Protein AF-A0A6A6QH15-F1 (afdb_monomer)

Radius of gyration: 24.65 Å; Cα contacts (8 Å, |Δi|>4): 196; chains: 1; bounding box: 64×52×78 Å

Organism: NCBI:txid390894

Secondary structure (DSSP, 8-state):
-PPP--------------TTGGGS---HHHHHHHHHHHHHHHHHHHHGGGT--SSHHHHHHHHHHHHHHHTT--HHHHHHHHHHS-HHHHHHHHHH--GGGGS--TT-BTTB-TTS--STT--PPPSSTT--PPEE---HHHHHHHHHTTS-EEEE--S-TT-TT--EEEEGGGS-----S-TTTTT-EETTTTEEEHHHHHHHHHHHHHHHHHHHHHHHTT--

pLDDT: mean 71.73, std 20.01, range [22.8, 96.44]

Sequence (224 aa):
MPQGVLFEFGTGSWVMSAPEERMHSKTVAAVLADIDFSCRILAAALDGRSGNGAGAYASLLLLLYRRMLEDEWCPFYVERMRFTLSIENQVRAFALGSVRCALDHSECNQSRCVQDRANGGYNPVHCVAGCECGLIRPPMENMIQVLKNGDIPVLALSDEEDDASKMRVYAAKDCSYVAISHVWADGLGNPEENAILRCQARRLHRHRLSYMEGGEDLEHTRRI

Mean predicted aligned error: 14.93 Å

Foldseek 3Di:
DDDDDDDDDDDDDPDPDDPVPLVPDDDPVRVVLVVVLVVLVVVQVVCVVVPPNDPSCPVSLVSLLVNCVVLQHQLQVNLVCSPPDDSVVSVVCVVVDDPCSSDDRVVGHNNDGPLLDPDPPQAADAPDPPDPFDWAAAPVVVQVVLVVVVFHWAWDADPDPVVSNYIDTDTCVVDDHDDDPSCRSNRAARNVRRTGGSRSSVVVVVVVVVVVVVVVVVVVVVPD

Structure (mmCIF, N/CA/C/O backbone):
data_AF-A0A6A6QH15-F1
#
_entry.id   AF-A0A6A6QH15-F1
#
loop_
_atom_site.group_PDB
_atom_site.id
_atom_site.type_symbol
_atom_site.label_atom_id
_atom_site.label_alt_id
_atom_site.label_comp_id
_atom_site.label_asym_id
_atom_site.label_entity_id
_atom_site.label_seq_id
_atom_site.pdbx_PDB_ins_code
_atom_site.Cartn_x
_atom_site.Cartn_y
_atom_site.Cartn_z
_atom_site.occupancy
_atom_site.B_iso_or_equiv
_atom_site.auth_seq_id
_atom_site.auth_comp_id
_atom_site.auth_asym_id
_atom_site.auth_atom_id
_atom_site.pdbx_PDB_model_num
ATOM 1 N N . MET A 1 1 ? 24.316 -8.451 -52.508 1.00 38.25 1 MET A N 1
ATOM 2 C CA . MET A 1 1 ? 23.269 -7.473 -52.156 1.00 38.25 1 MET A CA 1
ATOM 3 C C . MET A 1 1 ? 21.921 -8.046 -52.559 1.00 38.25 1 MET A C 1
ATOM 5 O O . MET A 1 1 ? 21.701 -8.177 -53.756 1.00 38.25 1 MET A O 1
ATOM 9 N N . PRO A 1 2 ? 21.053 -8.441 -51.617 1.00 28.06 2 PRO A N 1
ATOM 10 C CA . PRO A 1 2 ? 19.642 -8.642 -51.894 1.00 28.06 2 PRO A CA 1
ATOM 11 C C . PRO A 1 2 ? 18.837 -7.406 -51.478 1.00 28.06 2 PRO A C 1
ATOM 13 O O . PRO A 1 2 ? 19.205 -6.667 -50.567 1.00 28.06 2 PRO A O 1
ATOM 16 N N . GLN A 1 3 ? 17.776 -7.176 -52.236 1.00 30.86 3 GLN A N 1
ATOM 17 C CA . GLN A 1 3 ? 16.941 -5.985 -52.269 1.00 30.86 3 GLN A CA 1
ATOM 18 C C . GLN A 1 3 ? 16.189 -5.775 -50.949 1.00 30.86 3 GLN A C 1
ATOM 20 O O . GLN A 1 3 ? 15.595 -6.704 -50.407 1.00 30.86 3 GLN A O 1
ATOM 25 N N . GLY A 1 4 ? 16.220 -4.539 -50.446 1.00 25.42 4 GLY A N 1
ATOM 26 C CA . GLY A 1 4 ? 15.410 -4.118 -49.309 1.00 25.42 4 GLY A CA 1
ATOM 27 C C . GLY A 1 4 ? 13.934 -4.125 -49.685 1.00 25.42 4 GLY A C 1
ATOM 28 O O . GLY A 1 4 ? 13.541 -3.533 -50.689 1.00 25.42 4 GLY A O 1
ATOM 29 N N . VAL A 1 5 ? 13.127 -4.807 -48.879 1.00 26.75 5 VAL A N 1
ATOM 30 C CA . VAL A 1 5 ? 11.671 -4.765 -48.986 1.00 26.75 5 VAL A CA 1
ATOM 31 C C . VAL A 1 5 ? 11.186 -3.604 -48.122 1.00 26.75 5 VAL A C 1
ATOM 33 O O . VAL A 1 5 ? 11.293 -3.650 -46.898 1.00 26.75 5 VAL A O 1
ATOM 36 N N . LEU A 1 6 ? 10.700 -2.542 -48.768 1.00 24.64 6 LEU A N 1
ATOM 37 C CA . LEU A 1 6 ? 9.902 -1.503 -48.121 1.00 24.64 6 LEU A CA 1
ATOM 38 C C . LEU A 1 6 ? 8.502 -2.074 -47.868 1.00 24.64 6 LEU A C 1
ATOM 40 O O . LEU A 1 6 ? 7.833 -2.480 -48.816 1.00 24.64 6 LEU A O 1
ATOM 44 N N . PHE A 1 7 ? 8.047 -2.054 -46.617 1.00 24.06 7 PHE A N 1
ATOM 45 C CA . PHE A 1 7 ? 6.626 -2.164 -46.298 1.00 24.06 7 PHE A CA 1
ATOM 46 C C . PHE A 1 7 ? 6.157 -0.840 -45.699 1.00 24.06 7 PHE A C 1
ATOM 48 O O . PHE A 1 7 ? 6.511 -0.486 -44.577 1.00 24.06 7 PHE A O 1
ATOM 55 N N . GLU A 1 8 ? 5.374 -0.107 -46.485 1.00 27.75 8 GLU A N 1
ATOM 56 C CA . GLU A 1 8 ? 4.504 0.966 -46.016 1.00 27.75 8 GLU A CA 1
ATOM 57 C C . GLU A 1 8 ? 3.232 0.330 -45.447 1.00 27.75 8 GLU A C 1
ATOM 59 O O . GLU A 1 8 ? 2.567 -0.443 -46.137 1.00 27.75 8 GLU A O 1
ATOM 64 N N . PHE A 1 9 ? 2.863 0.681 -44.216 1.00 28.36 9 PHE A N 1
ATOM 65 C CA . PHE A 1 9 ? 1.496 0.498 -43.736 1.00 28.36 9 PHE A CA 1
ATOM 66 C C . PHE A 1 9 ? 0.956 1.836 -43.250 1.00 28.36 9 PHE A C 1
ATOM 68 O O . PHE A 1 9 ? 1.468 2.445 -42.311 1.00 28.36 9 PHE A O 1
ATOM 75 N N . GLY A 1 10 ? -0.054 2.301 -43.979 1.00 26.52 10 GLY A N 1
ATOM 76 C CA . GLY A 1 10 ? -0.743 3.553 -43.753 1.00 26.52 10 GLY A CA 1
ATOM 77 C C . GLY A 1 10 ? -1.716 3.520 -42.577 1.00 26.52 10 GLY A C 1
ATOM 78 O O . GLY A 1 10 ? -2.238 2.484 -42.180 1.00 26.52 10 GLY A O 1
ATOM 79 N N . THR A 1 11 ? -1.956 4.737 -42.093 1.00 31.34 11 THR A N 1
ATOM 80 C CA . THR A 1 11 ? -3.205 5.268 -41.529 1.00 31.34 11 THR A CA 1
ATOM 81 C C . THR A 1 11 ? -3.909 4.473 -40.425 1.00 31.34 11 THR A C 1
ATOM 83 O O . THR A 1 11 ? -4.675 3.554 -40.681 1.00 31.34 11 THR A O 1
ATOM 86 N N . GLY A 1 12 ? -3.789 5.006 -39.206 1.00 37.12 12 GLY A N 1
ATOM 87 C CA . GLY A 1 12 ? -4.951 5.412 -38.413 1.00 37.12 12 GLY A CA 1
ATOM 88 C C . GLY A 1 12 ? -5.918 4.317 -37.969 1.00 37.12 12 GLY A C 1
ATOM 89 O O . GLY A 1 12 ? -6.998 4.178 -38.528 1.00 37.12 12 GLY A O 1
ATOM 90 N N . SER A 1 13 ? -5.589 3.662 -36.859 1.00 22.80 13 SER A N 1
ATOM 91 C CA . SER A 1 13 ? -6.575 3.161 -35.899 1.00 22.80 13 SER A CA 1
ATOM 92 C C . SER A 1 13 ? -5.889 3.028 -34.541 1.00 22.80 13 SER A C 1
ATOM 94 O O . SER A 1 13 ? -4.917 2.287 -34.408 1.00 22.80 13 SER A O 1
ATOM 96 N N . TRP A 1 14 ? -6.355 3.772 -33.538 1.00 23.97 14 TRP A N 1
ATOM 97 C CA . TRP A 1 14 ? -5.912 3.589 -32.157 1.00 23.97 14 TRP A CA 1
ATOM 98 C C . TRP A 1 14 ? -6.540 2.303 -31.624 1.00 23.97 14 TRP A C 1
ATOM 100 O O . TRP A 1 14 ? -7.693 2.295 -31.199 1.00 23.97 14 TRP A O 1
ATOM 110 N N . VAL A 1 15 ? -5.789 1.204 -31.671 1.00 26.14 15 VAL A N 1
ATOM 111 C CA . VAL A 1 15 ? -6.152 -0.026 -30.966 1.00 26.14 15 VAL A CA 1
ATOM 112 C C . VAL A 1 15 ? -5.680 0.132 -29.524 1.00 26.14 15 VAL A C 1
ATOM 114 O O . VAL A 1 15 ? -4.484 0.193 -29.250 1.00 26.14 15 VAL A O 1
ATOM 117 N N . MET A 1 16 ? -6.631 0.254 -28.600 1.00 25.97 16 MET A N 1
ATOM 118 C CA . MET A 1 16 ? -6.375 0.135 -27.166 1.00 25.97 16 MET A CA 1
ATOM 119 C C . MET A 1 16 ? -6.070 -1.340 -26.876 1.00 25.97 16 MET A C 1
ATOM 121 O O . MET A 1 16 ? -6.990 -2.144 -26.745 1.00 25.97 16 MET A O 1
ATOM 125 N N . SER A 1 17 ? -4.791 -1.709 -26.844 1.00 27.78 17 SER A N 1
ATOM 126 C CA . SER A 1 17 ? -4.365 -3.054 -26.443 1.00 27.78 17 SER A CA 1
ATOM 127 C C . SER A 1 17 ? -4.551 -3.248 -24.939 1.00 27.78 17 SER A C 1
ATOM 129 O O . SER A 1 17 ? -4.244 -2.355 -24.144 1.00 27.78 17 SER A O 1
ATOM 131 N N . ALA A 1 18 ? -5.047 -4.421 -24.546 1.00 26.34 18 ALA A N 1
ATOM 132 C CA . ALA A 1 18 ? -5.210 -4.788 -23.144 1.00 26.34 18 ALA A CA 1
ATOM 133 C C . ALA A 1 18 ? -3.836 -4.906 -22.440 1.00 26.34 18 ALA A C 1
ATOM 135 O O . ALA A 1 18 ? -2.850 -5.264 -23.090 1.00 26.34 18 ALA A O 1
ATOM 136 N N . PRO A 1 19 ? -3.745 -4.672 -21.114 1.00 37.16 19 PRO A N 1
ATOM 137 C CA . PRO A 1 19 ? -2.484 -4.752 -20.364 1.00 37.16 19 PRO A CA 1
ATOM 138 C C . PRO A 1 19 ? -1.749 -6.095 -20.512 1.00 37.16 19 PRO A C 1
ATOM 140 O O . PRO A 1 19 ? -0.524 -6.137 -20.449 1.00 37.16 19 PRO A O 1
ATOM 143 N N . GLU A 1 20 ? -2.484 -7.182 -20.762 1.00 34.97 20 GLU A N 1
ATOM 144 C CA . GLU A 1 20 ? -1.932 -8.527 -20.967 1.00 34.97 20 GLU A CA 1
ATOM 145 C C . GLU A 1 20 ? -1.198 -8.681 -22.316 1.00 34.97 20 GLU A C 1
ATOM 147 O O . GLU A 1 20 ? -0.212 -9.410 -22.403 1.00 34.97 20 GLU A O 1
ATOM 152 N N . GLU A 1 21 ? -1.595 -7.942 -23.359 1.00 32.75 21 GLU A N 1
ATOM 153 C CA . GLU A 1 21 ? -0.933 -7.975 -24.676 1.00 32.75 21 GLU A CA 1
ATOM 154 C C . GLU A 1 21 ? 0.347 -7.125 -24.715 1.00 32.75 21 GLU A C 1
ATOM 156 O O . GLU A 1 21 ? 1.254 -7.389 -25.512 1.00 32.75 21 GLU A O 1
ATOM 161 N N . ARG A 1 22 ? 0.476 -6.143 -23.810 1.00 42.28 22 ARG A N 1
ATOM 162 C CA . ARG A 1 22 ? 1.662 -5.271 -23.700 1.00 42.28 22 ARG A CA 1
ATOM 163 C C . ARG A 1 22 ? 2.934 -6.035 -23.314 1.00 42.28 22 ARG A C 1
ATOM 165 O O . ARG A 1 22 ? 4.036 -5.549 -23.548 1.00 42.28 22 ARG A O 1
ATOM 172 N N . MET A 1 23 ? 2.789 -7.248 -22.779 1.00 38.59 23 MET A N 1
ATOM 173 C CA . MET A 1 23 ? 3.899 -8.081 -22.319 1.00 38.59 23 MET A CA 1
ATOM 174 C C . MET A 1 23 ? 4.643 -8.825 -23.450 1.00 38.59 23 MET A C 1
ATOM 176 O O . MET A 1 23 ? 5.734 -9.345 -23.212 1.00 38.59 23 MET A O 1
ATOM 180 N N . HIS A 1 24 ? 4.117 -8.869 -24.686 1.00 44.25 24 HIS A N 1
ATOM 181 C CA . HIS A 1 24 ? 4.553 -9.880 -25.668 1.00 44.25 24 HIS A CA 1
ATOM 182 C C . HIS A 1 24 ? 5.156 -9.405 -27.001 1.00 44.25 24 HIS A C 1
ATOM 184 O O . HIS A 1 24 ? 5.566 -10.255 -27.788 1.00 44.25 24 HIS A O 1
ATOM 190 N N . SER A 1 25 ? 5.350 -8.105 -27.246 1.00 42.19 25 SER A N 1
ATOM 191 C CA . SER A 1 25 ? 6.143 -7.644 -28.406 1.00 42.19 25 SER A CA 1
ATOM 192 C C . SER A 1 25 ? 7.411 -6.907 -27.978 1.00 42.19 25 SER A C 1
ATOM 194 O O . SER A 1 25 ? 7.608 -5.727 -28.271 1.00 42.19 25 SER A O 1
ATOM 196 N N . LYS A 1 26 ? 8.307 -7.616 -27.285 1.00 55.25 26 LYS A N 1
ATOM 197 C CA . LYS A 1 26 ? 9.668 -7.128 -27.037 1.00 55.25 26 LYS A CA 1
ATOM 198 C C . LYS A 1 26 ? 10.445 -7.141 -28.357 1.00 55.25 26 LYS A C 1
ATOM 200 O O . LYS A 1 26 ? 10.477 -8.148 -29.060 1.00 55.25 26 LYS A O 1
ATOM 205 N N . THR A 1 27 ? 11.078 -6.023 -28.707 1.00 68.88 27 THR A N 1
ATOM 206 C CA . THR A 1 27 ? 12.003 -5.971 -29.850 1.00 68.88 27 THR A CA 1
ATOM 207 C C . THR A 1 27 ? 13.148 -6.971 -29.640 1.00 68.88 27 THR A C 1
ATOM 209 O O . THR A 1 27 ? 13.475 -7.322 -28.506 1.00 68.88 27 THR A O 1
ATOM 212 N N . VAL A 1 28 ? 13.816 -7.413 -30.713 1.00 69.44 28 VAL A N 1
ATOM 213 C CA . VAL A 1 28 ? 14.994 -8.304 -30.601 1.00 69.44 28 VAL A CA 1
ATOM 214 C C . VAL A 1 28 ? 16.052 -7.718 -29.653 1.00 69.44 28 VAL A C 1
ATOM 216 O O . VAL A 1 28 ? 16.673 -8.449 -28.888 1.00 69.44 28 VAL A O 1
ATOM 219 N N . ALA A 1 29 ? 16.205 -6.390 -29.640 1.00 62.03 29 ALA A N 1
ATOM 220 C CA . ALA A 1 29 ? 17.096 -5.690 -28.720 1.00 62.03 29 ALA A CA 1
ATOM 221 C C . ALA A 1 29 ? 16.695 -5.873 -27.244 1.00 62.03 29 ALA A C 1
ATOM 223 O O . ALA A 1 29 ? 17.556 -6.143 -26.410 1.00 62.03 29 ALA A O 1
ATOM 224 N N . ALA A 1 30 ? 15.401 -5.791 -26.928 1.00 59.28 30 ALA A N 1
ATOM 225 C CA . ALA A 1 30 ? 14.888 -5.996 -25.575 1.00 59.28 30 ALA A CA 1
ATOM 226 C C . ALA A 1 30 ? 15.067 -7.451 -25.097 1.00 59.28 30 ALA A C 1
ATOM 228 O O . ALA A 1 30 ? 15.405 -7.681 -23.939 1.00 59.28 30 ALA A O 1
ATOM 229 N N . VAL A 1 31 ? 14.913 -8.434 -25.992 1.00 66.19 31 VAL A N 1
ATOM 230 C CA . VAL A 1 31 ? 15.173 -9.852 -25.678 1.00 66.19 31 VAL A CA 1
ATOM 231 C C . VAL A 1 31 ? 16.657 -10.096 -25.392 1.00 66.19 31 VAL A C 1
ATOM 233 O O . VAL A 1 31 ? 17.001 -10.764 -24.420 1.00 66.19 31 VAL A O 1
ATOM 236 N N . LEU A 1 32 ? 17.554 -9.530 -26.205 1.00 69.44 32 LEU A N 1
ATOM 237 C CA . LEU A 1 32 ? 18.998 -9.639 -25.975 1.00 69.44 32 LEU A CA 1
ATOM 238 C C . LEU A 1 32 ? 19.426 -8.959 -24.666 1.00 69.44 32 LEU A C 1
ATOM 240 O O . LEU A 1 32 ? 20.288 -9.489 -23.968 1.00 69.44 32 LEU A O 1
ATOM 244 N N . ALA A 1 33 ? 18.798 -7.836 -24.307 1.00 64.19 33 ALA A N 1
ATOM 245 C CA . ALA A 1 33 ? 19.015 -7.170 -23.025 1.00 64.19 33 ALA A CA 1
ATOM 246 C C . ALA A 1 33 ? 18.556 -8.033 -21.835 1.00 64.19 33 ALA A C 1
ATOM 248 O O . ALA A 1 33 ? 19.271 -8.107 -20.839 1.00 64.19 33 ALA A O 1
ATOM 249 N N . ASP A 1 34 ? 17.425 -8.741 -21.948 1.00 67.94 34 ASP A N 1
ATOM 250 C CA . ASP A 1 34 ? 16.946 -9.668 -20.908 1.00 67.94 34 ASP A CA 1
ATOM 251 C C . ASP A 1 34 ? 17.894 -10.867 -20.722 1.00 67.94 34 ASP A C 1
ATOM 253 O O . ASP A 1 34 ? 18.141 -11.304 -19.591 1.00 67.94 34 ASP A O 1
ATOM 257 N N . ILE A 1 35 ? 18.469 -11.374 -21.819 1.00 72.94 35 ILE A N 1
ATOM 258 C CA . ILE A 1 35 ? 19.471 -12.449 -21.783 1.00 72.94 35 ILE A CA 1
ATOM 259 C C . ILE A 1 35 ? 20.770 -11.949 -21.136 1.00 72.94 35 ILE A C 1
ATOM 261 O O . ILE A 1 35 ? 21.272 -12.601 -20.221 1.00 72.94 35 ILE A O 1
ATOM 265 N N . ASP A 1 36 ? 21.301 -10.794 -21.558 1.00 71.00 36 ASP A N 1
ATOM 266 C CA . ASP A 1 36 ? 22.507 -10.190 -20.963 1.00 71.00 36 ASP A CA 1
ATOM 267 C C . ASP A 1 36 ? 22.313 -9.920 -19.464 1.00 71.00 36 ASP A C 1
ATOM 269 O O . ASP A 1 36 ? 23.163 -10.277 -18.646 1.00 71.00 36 ASP A O 1
ATOM 273 N N . PHE A 1 37 ? 21.156 -9.374 -19.087 1.00 71.12 37 PHE A N 1
ATOM 274 C CA . PHE A 1 37 ? 20.786 -9.133 -17.698 1.00 71.12 37 PHE A CA 1
ATOM 275 C C . PHE A 1 37 ? 20.761 -10.428 -16.877 1.00 71.12 37 PHE A C 1
ATOM 277 O O . PHE A 1 37 ? 21.412 -10.511 -15.833 1.00 71.12 37 PHE A O 1
ATOM 284 N N . SER A 1 38 ? 20.084 -11.464 -17.378 1.00 74.12 38 SER A N 1
ATOM 285 C CA . SER A 1 38 ? 20.016 -12.779 -16.726 1.00 74.12 38 SER A CA 1
ATOM 286 C C . SER A 1 38 ? 21.405 -13.404 -16.560 1.00 74.12 38 SER A C 1
ATOM 288 O O . SER A 1 38 ? 21.737 -13.903 -15.483 1.00 74.12 38 SER A O 1
ATOM 290 N N . CYS A 1 39 ? 22.257 -13.316 -17.586 1.00 74.75 39 CYS A N 1
ATOM 291 C CA . CYS A 1 39 ? 23.642 -13.786 -17.533 1.00 74.75 39 CYS A CA 1
ATOM 292 C C . CYS A 1 39 ? 24.469 -13.036 -16.478 1.00 74.75 39 CYS A C 1
ATOM 294 O O . CYS A 1 39 ? 25.222 -13.666 -15.735 1.00 74.75 39 CYS A O 1
ATOM 296 N N . ARG A 1 40 ? 24.308 -11.711 -16.359 1.00 70.88 40 ARG A N 1
ATOM 297 C CA . ARG A 1 40 ? 25.001 -10.899 -15.341 1.00 70.88 40 ARG A CA 1
ATOM 298 C C . ARG A 1 40 ? 24.533 -11.207 -13.924 1.00 70.88 40 ARG A C 1
ATOM 300 O O . ARG A 1 40 ? 25.365 -11.231 -13.021 1.00 70.88 40 ARG A O 1
ATOM 307 N N . ILE A 1 41 ? 23.241 -11.474 -13.723 1.00 72.12 41 ILE A N 1
ATOM 308 C CA . ILE A 1 41 ? 22.720 -11.941 -12.428 1.00 72.12 41 ILE A CA 1
ATOM 309 C C . ILE A 1 41 ? 23.346 -13.274 -12.054 1.00 72.12 41 ILE A C 1
ATOM 311 O O . ILE A 1 41 ? 23.826 -13.428 -10.934 1.00 72.12 41 ILE A O 1
ATOM 315 N N . LEU A 1 42 ? 23.347 -14.231 -12.984 1.00 72.81 42 LEU A N 1
ATOM 316 C CA . LEU A 1 42 ? 23.918 -15.552 -12.744 1.00 72.81 42 LEU A CA 1
ATOM 317 C C . LEU A 1 42 ? 25.413 -15.454 -12.430 1.00 72.81 42 LEU A C 1
ATOM 319 O O . LEU A 1 42 ? 25.857 -16.047 -11.453 1.00 72.81 42 LEU A O 1
ATOM 323 N N . ALA A 1 43 ? 26.168 -14.657 -13.189 1.00 73.25 43 ALA A N 1
ATOM 324 C CA . ALA A 1 43 ? 27.581 -14.408 -12.916 1.00 73.25 43 ALA A CA 1
ATOM 325 C C . ALA A 1 43 ? 27.797 -13.791 -11.523 1.00 73.25 43 ALA A C 1
ATOM 327 O O . ALA A 1 43 ? 28.583 -14.316 -10.741 1.00 73.25 43 ALA A O 1
ATOM 328 N N . ALA A 1 44 ? 27.039 -12.751 -11.160 1.00 67.94 44 ALA A N 1
ATOM 329 C CA . ALA A 1 44 ? 27.151 -12.113 -9.848 1.00 67.94 44 ALA A CA 1
ATOM 330 C C . ALA A 1 44 ? 26.757 -13.051 -8.689 1.00 67.94 44 ALA A C 1
ATOM 332 O O . ALA A 1 44 ? 27.409 -13.054 -7.645 1.00 67.94 44 ALA A O 1
ATOM 333 N N . ALA A 1 45 ? 25.736 -13.892 -8.873 1.00 68.44 45 ALA A N 1
ATOM 334 C CA . ALA A 1 45 ? 25.327 -14.893 -7.887 1.00 68.44 45 ALA A CA 1
ATOM 335 C C . ALA A 1 45 ? 26.379 -16.003 -7.701 1.00 68.44 45 ALA A C 1
ATOM 337 O O . ALA A 1 45 ? 26.533 -16.535 -6.597 1.00 68.44 45 ALA A O 1
ATOM 338 N N . LEU A 1 46 ? 27.108 -16.350 -8.767 1.00 68.94 46 LEU A N 1
ATOM 339 C CA . LEU A 1 46 ? 28.235 -17.282 -8.718 1.00 68.94 46 LEU A CA 1
ATOM 340 C C . LEU A 1 46 ? 29.464 -16.637 -8.051 1.00 68.94 46 LEU A C 1
ATOM 342 O O . LEU A 1 46 ? 30.072 -17.263 -7.182 1.00 68.94 46 LEU A O 1
ATOM 346 N N . ASP A 1 47 ? 29.767 -15.373 -8.358 1.00 66.38 47 ASP A N 1
ATOM 347 C CA . ASP A 1 47 ? 30.892 -14.617 -7.783 1.00 66.38 47 ASP A CA 1
ATOM 348 C C . ASP A 1 47 ? 30.679 -14.238 -6.309 1.00 66.38 47 ASP A C 1
ATOM 350 O O . ASP A 1 47 ? 31.628 -14.209 -5.522 1.00 66.38 47 ASP A O 1
ATOM 354 N N . GLY A 1 48 ? 29.431 -14.006 -5.889 1.00 58.62 48 GLY A N 1
ATOM 355 C CA . GLY A 1 48 ? 29.069 -13.746 -4.493 1.00 58.62 48 GLY A CA 1
ATOM 356 C C . GLY A 1 48 ? 29.424 -14.899 -3.547 1.00 58.62 48 GLY A C 1
ATOM 357 O O . GLY A 1 48 ? 29.678 -14.669 -2.366 1.00 58.62 48 GLY A O 1
ATOM 358 N N . ARG A 1 49 ? 29.545 -16.132 -4.064 1.00 55.12 49 ARG A N 1
ATOM 359 C CA . ARG A 1 49 ? 30.072 -17.286 -3.308 1.00 55.12 49 ARG A CA 1
ATOM 360 C C . ARG A 1 49 ? 31.595 -17.250 -3.136 1.00 55.12 49 ARG A C 1
ATOM 362 O O . ARG A 1 49 ? 32.117 -17.974 -2.295 1.00 55.12 49 ARG A O 1
ATOM 369 N N . SER A 1 50 ? 32.291 -16.408 -3.902 1.00 53.84 50 SER A N 1
ATOM 370 C CA . SER A 1 50 ? 33.752 -16.276 -3.932 1.00 53.84 50 SER A CA 1
ATOM 371 C C . SER A 1 50 ? 34.289 -15.044 -3.178 1.00 53.84 50 SER A C 1
ATOM 373 O O . SER A 1 50 ? 35.500 -14.828 -3.166 1.00 53.84 50 SER A O 1
ATOM 375 N N . GLY A 1 51 ? 33.433 -14.240 -2.531 1.00 50.78 51 GLY A N 1
ATOM 376 C CA . GLY A 1 51 ? 33.849 -13.180 -1.595 1.00 50.78 51 GLY A CA 1
ATOM 377 C C . GLY A 1 51 ? 34.192 -11.803 -2.192 1.00 50.78 51 GLY A C 1
ATOM 378 O O . GLY A 1 51 ? 34.509 -10.891 -1.434 1.00 50.78 51 GLY A O 1
ATOM 379 N N . ASN A 1 52 ? 34.076 -11.596 -3.509 1.00 52.81 52 ASN A N 1
ATOM 380 C CA . ASN A 1 52 ? 34.336 -10.302 -4.165 1.00 52.81 52 ASN A CA 1
ATOM 381 C C . ASN A 1 52 ? 33.025 -9.571 -4.515 1.00 52.81 52 ASN A C 1
ATOM 383 O O . ASN A 1 52 ? 32.596 -9.529 -5.663 1.00 52.81 52 ASN A O 1
ATOM 387 N N . GLY A 1 53 ? 32.358 -9.006 -3.505 1.00 53.22 53 GLY A N 1
ATOM 388 C CA . GLY A 1 53 ? 30.9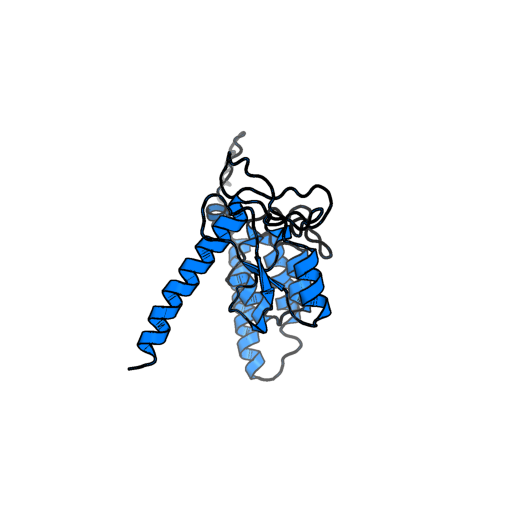59 -8.571 -3.623 1.00 53.22 53 GLY A CA 1
ATOM 389 C C . GLY A 1 53 ? 30.682 -7.135 -4.095 1.00 53.22 53 GLY A C 1
ATOM 390 O O . GLY A 1 53 ? 29.547 -6.852 -4.438 1.00 53.22 53 GLY A O 1
ATOM 391 N N . ALA A 1 54 ? 31.635 -6.198 -4.116 1.00 53.16 54 ALA A N 1
ATOM 392 C CA . ALA A 1 54 ? 31.274 -4.772 -4.253 1.00 53.16 54 ALA A CA 1
ATOM 393 C C . ALA A 1 54 ? 31.227 -4.234 -5.702 1.00 53.16 54 ALA A C 1
ATOM 395 O O . ALA A 1 54 ? 30.442 -3.336 -5.999 1.00 53.16 54 ALA A O 1
ATOM 396 N N . GLY A 1 55 ? 32.049 -4.766 -6.616 1.00 53.94 55 GLY A N 1
ATOM 397 C CA . GLY A 1 55 ? 32.188 -4.235 -7.984 1.00 53.94 55 GLY A CA 1
ATOM 398 C C . GLY A 1 55 ? 31.197 -4.799 -9.009 1.00 53.94 55 GLY A C 1
ATOM 399 O O . GLY A 1 55 ? 30.826 -4.100 -9.950 1.00 53.94 55 GLY A O 1
ATOM 400 N N . ALA A 1 56 ? 30.731 -6.039 -8.822 1.00 58.78 56 ALA A N 1
ATOM 401 C CA . ALA A 1 56 ? 29.898 -6.748 -9.801 1.00 58.78 56 ALA A CA 1
ATOM 402 C C . ALA A 1 56 ? 28.475 -6.166 -9.929 1.00 58.78 56 ALA A C 1
ATOM 404 O O . ALA A 1 56 ? 27.886 -6.165 -11.010 1.00 58.78 56 ALA A O 1
ATOM 405 N N . TYR A 1 57 ? 27.927 -5.614 -8.842 1.00 61.78 57 TYR A N 1
ATOM 406 C CA . TYR A 1 57 ? 26.533 -5.165 -8.808 1.00 61.78 57 TYR A CA 1
ATOM 407 C C . TYR A 1 57 ? 26.307 -3.754 -9.355 1.00 61.78 57 TYR A C 1
ATOM 409 O O . TYR A 1 57 ? 25.168 -3.411 -9.659 1.00 61.78 57 TYR A O 1
ATOM 417 N N . ALA A 1 58 ? 27.349 -2.935 -9.533 1.00 65.88 58 ALA A N 1
ATOM 418 C CA . ALA A 1 58 ? 27.186 -1.560 -10.016 1.00 65.88 58 ALA A CA 1
ATOM 419 C C . ALA A 1 58 ? 26.587 -1.514 -11.434 1.00 65.88 58 ALA A C 1
ATOM 421 O O . ALA A 1 58 ? 25.650 -0.760 -11.700 1.00 65.88 58 ALA A O 1
ATOM 422 N N . SER A 1 59 ? 27.084 -2.368 -12.335 1.00 66.50 59 SER A N 1
ATOM 423 C CA . SER A 1 59 ? 26.525 -2.504 -13.684 1.00 66.50 59 SER A CA 1
ATOM 424 C C . SER A 1 59 ? 25.129 -3.126 -13.660 1.00 66.50 59 SER A C 1
ATOM 426 O O . SER A 1 59 ? 24.266 -2.708 -14.426 1.00 66.50 59 SER A O 1
ATOM 428 N N . LEU A 1 60 ? 24.892 -4.089 -12.764 1.00 70.88 60 LEU A N 1
ATOM 429 C CA . LEU A 1 60 ? 23.600 -4.760 -12.641 1.00 70.88 60 LEU A CA 1
ATOM 430 C C . LEU A 1 60 ? 22.500 -3.812 -12.144 1.00 70.88 60 LEU A C 1
ATOM 432 O O . LEU A 1 60 ? 21.400 -3.824 -12.688 1.00 70.88 60 LEU A O 1
ATOM 436 N N . LEU A 1 61 ? 22.813 -2.951 -11.171 1.00 75.75 61 LEU A N 1
ATOM 437 C CA . LEU A 1 61 ? 21.912 -1.915 -10.661 1.00 75.75 61 LEU A CA 1
ATOM 438 C C . LEU A 1 61 ? 21.480 -0.954 -11.772 1.00 75.75 61 LEU A C 1
ATOM 440 O O . LEU A 1 61 ? 20.297 -0.657 -11.899 1.00 75.75 61 LEU A O 1
ATOM 444 N N . LEU A 1 62 ? 22.427 -0.485 -12.593 1.00 79.50 62 LEU A N 1
ATOM 445 C CA . LEU A 1 62 ? 22.123 0.441 -13.686 1.00 79.50 62 LEU A CA 1
ATOM 446 C C . LEU A 1 62 ? 21.265 -0.221 -14.778 1.00 79.50 62 LEU A C 1
ATOM 448 O O . LEU A 1 62 ? 20.368 0.420 -15.324 1.00 79.50 62 LEU A O 1
ATOM 452 N N . LEU A 1 63 ? 21.542 -1.490 -15.094 1.00 80.50 63 LEU A N 1
ATOM 453 C CA . LEU A 1 63 ? 20.779 -2.255 -16.082 1.00 80.50 63 LEU A CA 1
ATOM 454 C C . LEU A 1 63 ? 19.357 -2.533 -15.594 1.00 80.50 63 LEU A C 1
ATOM 456 O O . LEU A 1 63 ? 18.413 -2.235 -16.321 1.00 80.50 63 LEU A O 1
ATOM 460 N N . LEU A 1 64 ? 19.197 -3.018 -14.357 1.00 84.25 64 LEU A N 1
ATOM 461 C CA . LEU A 1 64 ? 17.880 -3.248 -13.760 1.00 84.25 64 LEU A CA 1
ATOM 462 C C . LEU A 1 64 ? 17.069 -1.951 -13.708 1.00 84.25 64 LEU A C 1
ATOM 464 O O . LEU A 1 64 ? 15.920 -1.934 -14.130 1.00 84.25 64 LEU A O 1
ATOM 468 N N . TYR A 1 65 ? 17.685 -0.854 -13.260 1.00 86.81 65 TYR A N 1
ATOM 469 C CA . TYR A 1 65 ? 17.039 0.456 -13.200 1.00 86.81 65 TYR A CA 1
ATOM 470 C C . TYR A 1 65 ? 16.470 0.880 -14.556 1.00 86.81 65 TYR A C 1
ATOM 472 O O . TYR A 1 65 ? 15.295 1.227 -14.655 1.00 86.81 65 TYR A O 1
ATOM 480 N N . ARG A 1 66 ? 17.285 0.818 -15.619 1.00 84.56 66 ARG A N 1
ATOM 481 C CA . ARG A 1 66 ? 16.833 1.152 -16.978 1.00 84.56 66 ARG A CA 1
ATOM 482 C C . ARG A 1 66 ? 15.728 0.217 -17.443 1.00 84.56 66 ARG A C 1
ATOM 484 O O . ARG A 1 66 ? 14.750 0.689 -18.007 1.00 84.56 66 ARG A O 1
ATOM 491 N N . ARG A 1 67 ? 15.861 -1.079 -17.159 1.00 83.62 67 ARG A N 1
ATOM 492 C CA . ARG A 1 67 ? 14.896 -2.078 -17.604 1.00 83.62 67 ARG A CA 1
ATOM 493 C C . ARG A 1 67 ? 13.527 -1.893 -16.967 1.00 83.62 67 ARG A C 1
ATOM 495 O O . ARG A 1 67 ? 12.524 -1.951 -17.664 1.00 83.62 67 ARG A O 1
ATOM 502 N N . MET A 1 68 ? 13.491 -1.604 -15.669 1.00 86.25 68 MET A N 1
ATOM 503 C CA . MET A 1 68 ? 12.245 -1.299 -14.971 1.00 86.25 68 MET A CA 1
ATOM 504 C C . MET A 1 68 ? 11.552 -0.083 -15.597 1.00 86.25 68 MET A C 1
ATOM 506 O O . MET A 1 68 ? 10.348 -0.126 -15.814 1.00 86.25 68 MET A O 1
ATOM 510 N N . LEU A 1 69 ? 12.299 0.973 -15.936 1.00 86.06 69 LEU A N 1
ATOM 511 C CA . LEU A 1 69 ? 11.733 2.162 -16.584 1.00 86.06 69 LEU A CA 1
ATOM 512 C C . LEU A 1 69 ? 11.254 1.904 -18.022 1.00 86.06 69 LEU A C 1
ATOM 514 O O . LEU A 1 69 ? 10.228 2.450 -18.417 1.00 86.06 69 LEU A O 1
ATOM 518 N N . GLU A 1 70 ? 11.978 1.093 -18.799 1.00 83.38 70 GLU A N 1
ATOM 519 C CA . GLU A 1 70 ? 11.558 0.671 -20.146 1.00 83.38 70 GLU A CA 1
ATOM 520 C C . GLU A 1 70 ? 10.272 -0.159 -20.113 1.00 83.38 70 GLU A C 1
ATOM 522 O O . GLU A 1 70 ? 9.404 0.027 -20.960 1.00 83.38 70 GLU A O 1
ATOM 527 N N . ASP A 1 71 ? 10.130 -1.023 -19.107 1.00 80.06 71 ASP A N 1
ATOM 528 C CA . ASP A 1 71 ? 8.927 -1.823 -18.864 1.00 80.06 71 ASP A CA 1
ATOM 529 C C . ASP A 1 71 ? 7.860 -1.021 -18.069 1.00 80.06 71 ASP A C 1
ATOM 531 O O . ASP A 1 71 ? 7.039 -1.592 -17.352 1.00 80.06 71 ASP A O 1
ATOM 535 N N . GLU A 1 72 ? 7.882 0.316 -18.182 1.00 83.31 72 GLU A N 1
ATOM 536 C CA . GLU A 1 72 ? 6.890 1.270 -17.654 1.00 83.31 72 GLU A CA 1
ATOM 537 C C . GLU A 1 72 ? 6.669 1.228 -16.126 1.00 83.31 72 GLU A C 1
ATOM 539 O O . GLU A 1 72 ? 5.636 1.671 -15.613 1.00 83.31 72 GLU A O 1
ATOM 544 N N . TRP A 1 73 ? 7.646 0.752 -15.346 1.00 87.56 73 TRP A N 1
ATOM 545 C CA . TRP A 1 73 ? 7.563 0.863 -13.891 1.00 87.56 73 TRP A CA 1
ATOM 546 C C . TRP A 1 73 ? 7.597 2.324 -13.448 1.00 87.56 73 TRP A C 1
ATOM 548 O O . TRP A 1 73 ? 8.343 3.154 -13.965 1.00 87.56 73 TRP A O 1
ATOM 558 N N . CYS A 1 74 ? 6.846 2.616 -12.387 1.00 89.06 74 CYS A N 1
ATOM 559 C CA . CYS A 1 74 ? 6.836 3.926 -11.753 1.00 89.06 74 CYS A CA 1
ATOM 560 C C . CYS A 1 74 ? 8.254 4.363 -11.319 1.00 89.06 74 CYS A C 1
ATOM 562 O O . CYS A 1 74 ? 8.830 3.721 -10.428 1.00 89.06 74 CYS A O 1
ATOM 564 N N . PRO A 1 75 ? 8.786 5.491 -11.833 1.00 90.69 75 PRO A N 1
ATOM 565 C CA . PRO A 1 75 ? 10.124 5.977 -11.492 1.00 90.69 75 PRO A CA 1
ATOM 566 C C . PRO A 1 75 ? 10.349 6.168 -9.988 1.00 90.69 75 PRO A C 1
ATOM 568 O O . PRO A 1 75 ? 11.429 5.875 -9.480 1.00 90.69 75 PRO A O 1
ATOM 571 N N . PHE A 1 76 ? 9.313 6.594 -9.259 1.00 90.31 76 PHE A N 1
ATOM 572 C CA . PHE A 1 76 ? 9.352 6.728 -7.804 1.00 90.31 76 PHE A CA 1
ATOM 573 C C . PHE A 1 76 ? 9.627 5.392 -7.107 1.00 90.31 76 PHE A C 1
ATOM 575 O O . PHE A 1 76 ? 10.479 5.312 -6.224 1.00 90.31 76 PHE A O 1
ATOM 582 N N . TYR A 1 77 ? 8.914 4.327 -7.490 1.00 88.25 77 TYR A N 1
ATOM 583 C CA . TYR A 1 77 ? 9.098 3.018 -6.864 1.00 88.25 77 TYR A CA 1
ATOM 584 C C . TYR A 1 77 ? 10.440 2.397 -7.246 1.00 88.25 77 TYR A C 1
ATOM 586 O O . TYR A 1 77 ? 11.064 1.783 -6.383 1.00 88.25 77 TYR A O 1
ATOM 594 N N . VAL A 1 78 ? 10.902 2.588 -8.486 1.00 90.69 78 VAL A N 1
ATOM 595 C CA . VAL A 1 78 ? 12.235 2.144 -8.922 1.00 90.69 78 VAL A CA 1
ATOM 596 C C . VAL A 1 78 ? 13.326 2.811 -8.080 1.00 90.69 78 VAL A C 1
ATOM 598 O O . VAL A 1 78 ? 14.170 2.116 -7.511 1.00 90.69 78 VAL A O 1
ATOM 601 N N . GLU A 1 79 ? 13.276 4.137 -7.916 1.00 91.19 79 GLU A N 1
ATOM 602 C CA . GLU A 1 79 ? 14.245 4.861 -7.084 1.00 91.19 79 GLU A CA 1
ATOM 603 C C . GLU A 1 79 ? 14.150 4.431 -5.615 1.00 91.19 79 GLU A C 1
ATOM 605 O O . GLU A 1 79 ? 15.162 4.177 -4.965 1.00 91.19 79 GLU A O 1
ATOM 610 N N . ARG A 1 80 ? 12.934 4.264 -5.086 1.00 88.88 80 ARG A N 1
ATOM 611 C CA . ARG A 1 80 ? 12.741 3.833 -3.698 1.00 88.88 80 ARG A CA 1
ATOM 612 C C . ARG A 1 80 ? 13.318 2.440 -3.455 1.00 88.88 80 ARG A C 1
ATOM 614 O O . ARG A 1 80 ? 14.054 2.260 -2.490 1.00 88.88 80 ARG A O 1
ATOM 621 N N . MET A 1 81 ? 13.034 1.480 -4.336 1.00 88.75 81 MET A N 1
ATOM 622 C CA . MET A 1 81 ? 13.556 0.111 -4.238 1.00 88.75 81 MET A CA 1
ATOM 623 C C . MET A 1 81 ? 15.079 0.068 -4.300 1.00 88.75 81 MET A C 1
ATOM 625 O O . MET A 1 81 ? 15.688 -0.714 -3.572 1.00 88.75 81 MET A O 1
ATOM 629 N N . ARG A 1 82 ? 15.697 0.939 -5.104 1.00 86.75 82 ARG A N 1
ATOM 630 C CA . ARG A 1 82 ? 17.154 1.060 -5.183 1.00 86.75 82 ARG A CA 1
ATOM 631 C C . ARG A 1 82 ? 17.799 1.356 -3.825 1.00 86.75 82 ARG A C 1
ATOM 633 O O . ARG A 1 82 ? 18.895 0.865 -3.566 1.00 86.75 82 ARG A O 1
ATOM 640 N N . PHE A 1 83 ? 17.137 2.146 -2.977 1.00 85.62 83 PHE A N 1
ATOM 641 C CA . PHE A 1 83 ? 17.650 2.527 -1.656 1.00 85.62 83 PHE A CA 1
ATOM 642 C C . PHE A 1 83 ? 17.142 1.651 -0.507 1.00 85.62 83 PHE A C 1
ATOM 644 O O . PHE A 1 83 ? 17.782 1.616 0.542 1.00 85.62 83 PHE A O 1
ATOM 651 N N . THR A 1 84 ? 16.009 0.962 -0.667 1.00 86.81 84 THR A N 1
ATOM 652 C CA . THR A 1 84 ? 15.394 0.182 0.422 1.00 86.81 84 THR A CA 1
ATOM 653 C C . THR A 1 84 ? 15.603 -1.323 0.316 1.00 86.81 84 THR A C 1
ATOM 655 O O . THR A 1 84 ? 15.497 -2.011 1.331 1.00 86.81 84 THR A O 1
ATOM 658 N N . LEU A 1 85 ? 15.886 -1.853 -0.876 1.00 85.75 85 LEU A N 1
ATOM 659 C CA . LEU A 1 85 ? 16.012 -3.288 -1.118 1.00 85.75 85 LEU A CA 1
ATOM 660 C C . LEU A 1 85 ? 17.416 -3.652 -1.598 1.00 85.75 85 LEU A C 1
ATOM 662 O O . LEU A 1 85 ? 18.044 -2.917 -2.359 1.00 85.75 85 LEU A O 1
ATOM 666 N N . SER A 1 86 ? 17.881 -4.842 -1.213 1.00 83.75 86 SER A N 1
ATOM 667 C CA . SER A 1 86 ? 19.060 -5.447 -1.836 1.00 83.75 86 SER A CA 1
ATOM 668 C C . SER A 1 86 ? 18.801 -5.725 -3.320 1.00 83.75 86 SER A C 1
ATOM 670 O O . SER A 1 86 ? 17.651 -5.862 -3.747 1.00 83.75 86 SER A O 1
ATOM 672 N N . ILE A 1 87 ? 19.864 -5.829 -4.115 1.00 80.06 87 ILE A N 1
ATOM 673 C CA . ILE A 1 87 ? 19.759 -6.049 -5.563 1.00 80.06 87 ILE A CA 1
ATOM 674 C C . ILE A 1 87 ? 18.977 -7.324 -5.904 1.00 80.06 87 ILE A C 1
ATOM 676 O O . ILE A 1 87 ? 18.154 -7.313 -6.814 1.00 80.06 87 ILE A O 1
ATOM 680 N N . GLU A 1 88 ? 19.138 -8.395 -5.130 1.00 78.94 88 GLU A N 1
ATOM 681 C CA . GLU A 1 88 ? 18.409 -9.654 -5.316 1.00 78.94 88 GLU A CA 1
ATOM 682 C C . GLU A 1 88 ? 16.901 -9.460 -5.124 1.00 78.94 88 GLU A C 1
ATOM 684 O O . GLU A 1 88 ? 16.091 -9.995 -5.883 1.00 78.94 88 GLU A O 1
ATOM 689 N N . ASN A 1 89 ? 16.512 -8.652 -4.135 1.00 82.38 89 ASN A N 1
ATOM 690 C CA . ASN A 1 89 ? 15.112 -8.335 -3.876 1.00 82.38 89 ASN A CA 1
ATOM 691 C C . ASN A 1 89 ? 14.531 -7.387 -4.933 1.00 82.38 89 ASN A C 1
ATOM 693 O O . ASN A 1 89 ? 13.358 -7.523 -5.274 1.00 82.38 89 ASN A O 1
ATOM 697 N N . GLN A 1 90 ? 15.336 -6.479 -5.494 1.00 85.56 90 GLN A N 1
ATOM 698 C CA . GLN A 1 90 ? 14.921 -5.639 -6.624 1.00 85.56 90 GLN A CA 1
ATOM 699 C C . GLN A 1 90 ? 14.661 -6.489 -7.878 1.00 85.56 90 GLN A C 1
ATOM 701 O O . GLN A 1 90 ? 13.611 -6.355 -8.503 1.00 85.56 90 GLN A O 1
ATOM 706 N N . VAL A 1 91 ? 15.569 -7.417 -8.205 1.00 81.31 91 VAL A N 1
ATOM 707 C CA . VAL A 1 91 ? 15.395 -8.382 -9.307 1.00 81.31 91 VAL A CA 1
ATOM 708 C C . VAL A 1 91 ? 14.130 -9.206 -9.101 1.00 81.31 91 VAL A C 1
ATOM 710 O O . VAL A 1 91 ? 13.338 -9.376 -10.026 1.00 81.31 91 VAL A O 1
ATOM 713 N N . ARG A 1 92 ? 13.930 -9.726 -7.886 1.00 81.94 92 ARG A N 1
ATOM 714 C CA . ARG A 1 92 ? 12.752 -10.532 -7.561 1.00 81.94 92 ARG A CA 1
ATOM 715 C C . ARG A 1 92 ? 11.464 -9.731 -7.711 1.00 81.94 92 ARG A C 1
ATOM 717 O O . ARG A 1 92 ? 10.504 -10.254 -8.266 1.00 81.94 92 ARG A O 1
ATOM 724 N N . ALA A 1 93 ? 11.442 -8.486 -7.237 1.00 83.94 93 ALA A N 1
ATOM 725 C CA . ALA A 1 93 ? 10.298 -7.597 -7.408 1.00 83.94 93 ALA A CA 1
ATOM 726 C C . ALA A 1 93 ? 10.004 -7.361 -8.894 1.00 83.94 93 ALA A C 1
ATOM 728 O O . ALA A 1 93 ? 8.859 -7.504 -9.312 1.00 83.94 93 ALA A O 1
ATOM 729 N N . PHE A 1 94 ? 11.037 -7.089 -9.696 1.00 83.69 94 PHE A N 1
ATOM 730 C CA . PHE A 1 94 ? 10.894 -6.928 -11.139 1.00 83.69 94 PHE A CA 1
ATOM 731 C C . PHE A 1 94 ? 10.310 -8.180 -11.812 1.00 83.69 94 PHE A C 1
ATOM 733 O O . PHE A 1 94 ? 9.346 -8.073 -12.562 1.00 83.69 94 PHE A O 1
ATOM 740 N N . ALA A 1 95 ? 10.825 -9.367 -11.478 1.00 80.88 95 ALA A N 1
ATOM 741 C CA . ALA A 1 95 ? 10.361 -10.636 -12.040 1.00 80.88 95 ALA A CA 1
ATOM 742 C C . ALA A 1 95 ? 8.922 -11.007 -11.637 1.00 80.88 95 ALA A C 1
ATOM 744 O O . ALA A 1 95 ? 8.213 -11.636 -12.417 1.00 80.88 95 ALA A O 1
ATOM 745 N N . LEU A 1 96 ? 8.491 -10.643 -10.424 1.00 80.94 96 LEU A N 1
ATOM 746 C CA . LEU A 1 96 ? 7.114 -10.865 -9.969 1.00 80.94 96 LEU A CA 1
ATOM 747 C C . LEU A 1 96 ? 6.124 -9.869 -10.584 1.00 80.94 96 LEU A C 1
ATOM 749 O O . LEU A 1 96 ? 4.926 -10.149 -10.623 1.00 80.94 96 LEU A O 1
ATOM 753 N N . GLY A 1 97 ? 6.606 -8.710 -11.034 1.00 74.81 97 GLY A N 1
ATOM 754 C CA . GLY A 1 97 ? 5.744 -7.600 -11.407 1.00 74.81 97 GLY A CA 1
ATOM 755 C C . GLY A 1 97 ? 5.047 -6.967 -10.199 1.00 74.81 97 GLY A C 1
ATOM 756 O O . GLY A 1 97 ? 5.217 -7.357 -9.041 1.00 74.81 97 GLY A O 1
ATOM 757 N N . SER A 1 98 ? 4.222 -5.961 -10.470 1.00 72.44 98 SER A N 1
ATOM 758 C CA . SER A 1 98 ? 3.299 -5.398 -9.488 1.00 72.44 98 SER A CA 1
ATOM 759 C C . SER A 1 98 ? 1.978 -5.079 -10.164 1.00 72.44 98 SER A C 1
ATOM 761 O O . SER A 1 98 ? 1.962 -4.535 -11.265 1.00 72.44 98 SER A O 1
ATOM 763 N N . VAL A 1 99 ? 0.863 -5.311 -9.468 1.00 70.19 99 VAL A N 1
ATOM 764 C CA . VAL A 1 99 ? -0.459 -4.828 -9.907 1.00 70.19 99 VAL A CA 1
ATOM 765 C C . VAL A 1 99 ? -0.472 -3.310 -10.109 1.00 70.19 99 VAL A C 1
ATOM 767 O O . VAL A 1 99 ? -1.228 -2.799 -10.927 1.00 70.19 99 VAL A O 1
ATOM 770 N N . ARG A 1 100 ? 0.411 -2.577 -9.412 1.00 71.50 100 ARG A N 1
ATOM 771 C CA . ARG A 1 100 ? 0.554 -1.127 -9.580 1.00 71.50 100 ARG A CA 1
ATOM 772 C C . ARG A 1 100 ? 1.256 -0.753 -10.883 1.00 71.50 100 ARG A C 1
ATOM 774 O O . ARG A 1 100 ? 1.086 0.384 -11.299 1.00 71.50 100 ARG A O 1
ATOM 781 N N . CYS A 1 101 ? 1.994 -1.655 -11.537 1.00 71.31 101 CYS A N 1
ATOM 782 C CA . CYS A 1 101 ? 2.582 -1.391 -12.859 1.00 71.31 101 CYS A CA 1
ATOM 783 C C . CYS A 1 101 ? 1.515 -1.254 -13.954 1.00 71.31 101 CYS A C 1
ATOM 785 O O . CYS A 1 101 ? 1.792 -0.665 -14.986 1.00 71.31 101 CYS A O 1
ATOM 787 N N . ALA A 1 102 ? 0.291 -1.743 -13.721 1.00 70.88 102 ALA A N 1
ATOM 788 C CA . ALA A 1 102 ? -0.834 -1.542 -14.635 1.00 70.88 102 ALA A CA 1
ATOM 789 C C . ALA A 1 102 ? -1.474 -0.142 -14.527 1.00 70.88 102 ALA A C 1
ATOM 791 O O . ALA A 1 102 ? -2.352 0.193 -15.319 1.00 70.88 102 ALA A O 1
ATOM 792 N N . LEU A 1 103 ? -1.085 0.665 -13.532 1.00 77.19 103 LEU A N 1
ATOM 793 C CA . LEU A 1 103 ? -1.574 2.035 -13.374 1.00 77.19 103 LEU A CA 1
ATOM 794 C C . LEU A 1 103 ? -0.761 3.003 -14.241 1.00 77.19 103 LEU A C 1
ATOM 796 O O . LEU A 1 103 ? 0.403 2.756 -14.542 1.00 77.19 103 LEU A O 1
ATOM 800 N N . ASP A 1 104 ? -1.355 4.144 -14.589 1.00 79.81 104 ASP A N 1
ATOM 801 C CA . ASP A 1 104 ? -0.673 5.177 -15.370 1.00 79.81 104 ASP A CA 1
ATOM 802 C C . ASP A 1 104 ? 0.348 5.945 -14.513 1.00 79.81 104 ASP A C 1
ATOM 804 O O . ASP A 1 104 ? -0.016 6.707 -13.614 1.00 79.81 104 ASP A O 1
ATOM 808 N N . HIS A 1 105 ? 1.637 5.754 -14.800 1.00 83.75 105 HIS A N 1
ATOM 809 C CA . HIS A 1 105 ? 2.745 6.442 -14.128 1.00 83.75 105 HIS A CA 1
ATOM 810 C C . HIS A 1 105 ? 3.457 7.465 -15.016 1.00 83.75 105 HIS A C 1
ATOM 812 O O . HIS A 1 105 ? 4.568 7.876 -14.683 1.00 83.75 105 HIS A O 1
ATOM 818 N N . SER A 1 106 ? 2.845 7.895 -16.120 1.00 82.81 106 SER A N 1
ATOM 819 C CA . SER A 1 106 ? 3.463 8.821 -17.083 1.00 82.81 106 SER A CA 1
ATOM 820 C C . SER A 1 106 ? 3.910 10.159 -16.469 1.00 82.81 106 SER A C 1
ATOM 822 O O . SER A 1 106 ? 4.925 10.717 -16.879 1.00 82.81 106 SER A O 1
ATOM 824 N N . GLU A 1 107 ? 3.207 10.646 -15.442 1.00 85.19 107 GLU A N 1
ATOM 825 C CA . GLU A 1 107 ? 3.536 11.889 -14.723 1.00 85.19 107 GLU A CA 1
ATOM 826 C C . GLU A 1 107 ? 4.361 11.674 -13.435 1.00 85.19 107 GLU A C 1
ATOM 828 O O . GLU A 1 107 ? 4.635 12.620 -12.684 1.00 85.19 107 GLU A O 1
ATOM 833 N N . CYS A 1 108 ? 4.741 10.431 -13.129 1.00 88.31 108 CYS A N 1
ATOM 834 C CA . CYS A 1 108 ? 5.571 10.118 -11.968 1.00 88.31 108 CYS A CA 1
ATOM 835 C C . CYS A 1 108 ? 7.029 10.551 -12.190 1.00 88.31 108 CYS A C 1
ATOM 837 O O . CYS A 1 108 ? 7.548 10.547 -13.304 1.00 88.31 108 CYS A O 1
ATOM 839 N N . ASN A 1 109 ? 7.732 10.860 -11.101 1.00 89.88 109 ASN A N 1
ATOM 840 C CA . ASN A 1 109 ? 9.174 11.120 -11.113 1.00 89.88 109 ASN A CA 1
ATOM 841 C C . ASN A 1 109 ? 9.858 10.409 -9.934 1.00 89.88 109 ASN A C 1
ATOM 843 O O . ASN A 1 109 ? 9.200 9.736 -9.145 1.00 89.88 109 ASN A O 1
ATOM 847 N N . GLN A 1 110 ? 11.178 10.544 -9.800 1.00 89.06 110 GLN A N 1
ATOM 848 C CA . GLN A 1 110 ? 11.957 9.824 -8.784 1.00 89.06 110 GLN A CA 1
ATOM 849 C C . GLN A 1 110 ? 11.567 10.175 -7.338 1.00 89.06 110 GLN A C 1
ATOM 851 O O . GLN A 1 110 ? 11.805 9.377 -6.436 1.00 89.06 110 GLN A O 1
ATOM 856 N N . SER A 1 111 ? 10.968 11.344 -7.096 1.00 87.25 111 SER A N 1
ATOM 857 C CA . SER A 1 111 ? 10.594 11.810 -5.756 1.00 87.25 111 SER A CA 1
ATOM 858 C C . SER A 1 111 ? 9.094 11.747 -5.469 1.00 87.25 111 SER A C 1
ATOM 860 O O . SER A 1 111 ? 8.699 11.885 -4.310 1.00 87.25 111 SER A O 1
ATOM 862 N N . ARG A 1 112 ? 8.247 11.511 -6.481 1.00 85.38 112 ARG A N 1
ATOM 863 C CA . ARG A 1 112 ? 6.789 11.492 -6.324 1.00 85.38 112 ARG A CA 1
ATOM 864 C C . ARG A 1 112 ? 6.097 10.545 -7.302 1.00 85.38 112 ARG A C 1
ATOM 866 O O . ARG A 1 112 ? 6.272 10.647 -8.515 1.00 85.38 112 ARG A O 1
ATOM 873 N N . CYS A 1 113 ? 5.209 9.712 -6.766 1.00 85.62 113 CYS A N 1
ATOM 874 C CA . CYS A 1 113 ? 4.256 8.917 -7.535 1.00 85.62 113 CYS A CA 1
ATOM 875 C C . CYS A 1 113 ? 2.901 9.641 -7.618 1.00 85.62 113 CYS A C 1
ATOM 877 O O . CYS A 1 113 ? 2.301 9.934 -6.587 1.00 85.62 113 CYS A O 1
ATOM 879 N N . VAL A 1 114 ? 2.390 9.916 -8.824 1.00 80.19 114 VAL A N 1
ATOM 880 C CA . VAL A 1 114 ? 1.071 10.562 -9.007 1.00 80.19 114 VAL A CA 1
ATOM 881 C C . VAL A 1 114 ? -0.109 9.632 -8.733 1.00 80.19 114 VAL A C 1
ATOM 883 O O . VAL A 1 114 ? -1.233 10.106 -8.593 1.00 80.19 114 VAL A O 1
ATOM 886 N N . GLN A 1 115 ? 0.139 8.323 -8.660 1.00 76.69 115 GLN A N 1
ATOM 887 C CA . GLN A 1 115 ? -0.842 7.312 -8.252 1.00 76.69 115 GLN A CA 1
ATOM 888 C C . GLN A 1 115 ? -0.847 7.087 -6.733 1.00 76.69 115 GLN A C 1
ATOM 890 O O . GLN A 1 115 ? -1.684 6.356 -6.214 1.00 76.69 115 GLN A O 1
ATOM 895 N N . ASP A 1 116 ? 0.067 7.719 -5.996 1.00 73.38 116 ASP A N 1
ATOM 896 C CA . ASP A 1 116 ? 0.033 7.770 -4.533 1.00 73.38 116 ASP A CA 1
ATOM 897 C C . ASP A 1 116 ? -0.852 8.954 -4.100 1.00 73.38 116 ASP A C 1
ATOM 899 O O . ASP A 1 116 ? -0.394 9.974 -3.581 1.00 73.38 116 ASP A O 1
ATOM 903 N N . ARG A 1 117 ? -2.140 8.888 -4.474 1.00 62.00 117 ARG A N 1
ATOM 904 C CA . ARG A 1 117 ? -3.083 10.008 -4.343 1.00 62.00 117 ARG A CA 1
ATOM 905 C C . ARG A 1 117 ? -3.665 10.070 -2.934 1.00 62.00 117 ARG A C 1
ATOM 907 O O . ARG A 1 117 ? -4.636 9.393 -2.623 1.00 62.00 117 ARG A O 1
ATOM 914 N N . ALA A 1 118 ? -3.105 10.955 -2.118 1.00 57.81 118 ALA A N 1
ATOM 915 C CA . ALA A 1 118 ? -3.732 11.470 -0.898 1.00 57.81 118 ALA A CA 1
ATOM 916 C C . ALA A 1 118 ? -3.866 13.012 -0.924 1.00 57.81 118 ALA A C 1
ATOM 918 O O . ALA A 1 118 ? -3.844 13.646 0.124 1.00 57.81 118 ALA A O 1
ATOM 919 N N . ASN A 1 119 ? -3.974 13.631 -2.111 1.00 55.06 119 ASN A N 1
ATOM 920 C CA . ASN A 1 119 ? -4.073 15.092 -2.273 1.00 55.06 119 ASN A CA 1
ATOM 921 C C . ASN A 1 119 ? -5.439 15.552 -2.822 1.00 55.06 119 ASN A C 1
ATOM 923 O O . ASN A 1 119 ? -6.161 14.783 -3.458 1.00 55.06 119 ASN A O 1
ATOM 927 N N . GLY A 1 120 ? -5.764 16.827 -2.562 1.00 50.03 120 GLY A N 1
ATOM 928 C CA . GLY A 1 120 ? -7.062 17.466 -2.822 1.00 50.03 120 GLY A CA 1
ATOM 929 C C . GLY A 1 120 ? -7.520 17.363 -4.279 1.00 50.03 120 GLY A C 1
ATOM 930 O O . GLY A 1 120 ? -6.814 17.785 -5.192 1.00 50.03 120 GLY A O 1
ATOM 931 N N . GLY A 1 121 ? -8.697 16.769 -4.481 1.00 58.59 121 GLY A N 1
ATOM 932 C CA . GLY A 1 121 ? -9.238 16.359 -5.785 1.00 58.59 121 GLY A CA 1
ATOM 933 C C . GLY A 1 121 ? -9.409 14.843 -5.927 1.00 58.59 121 GLY A C 1
ATOM 934 O O . GLY A 1 121 ? -9.951 14.363 -6.921 1.00 58.59 121 GLY A O 1
ATOM 935 N N . TYR A 1 122 ? -8.954 14.076 -4.939 1.00 68.19 122 TYR A N 1
ATOM 936 C CA . TYR A 1 122 ? -9.154 12.638 -4.879 1.00 68.19 122 TYR A CA 1
ATOM 937 C C . TYR A 1 122 ? -10.612 12.294 -4.513 1.00 68.19 122 TYR A C 1
ATOM 939 O O . TYR A 1 122 ? -11.109 12.675 -3.453 1.00 68.19 122 TYR A O 1
ATOM 947 N N . ASN A 1 123 ? -11.275 11.537 -5.393 1.00 70.81 123 ASN A N 1
ATOM 948 C CA . ASN A 1 123 ? -12.602 10.979 -5.156 1.00 70.81 123 ASN A CA 1
ATOM 949 C C . ASN A 1 123 ? -12.495 9.466 -4.930 1.00 70.81 123 ASN A C 1
ATOM 951 O O . ASN A 1 123 ? -11.889 8.777 -5.757 1.00 70.81 123 ASN A O 1
ATOM 955 N N . PRO A 1 124 ? -13.090 8.932 -3.850 1.00 79.88 124 PRO A N 1
ATOM 956 C CA . PRO A 1 124 ? -13.140 7.496 -3.632 1.00 79.88 124 PRO A CA 1
ATOM 957 C C . PRO A 1 124 ? -13.913 6.807 -4.762 1.00 79.88 124 PRO A C 1
ATOM 959 O O . PRO A 1 124 ? -14.870 7.351 -5.317 1.00 79.88 124 PRO A O 1
ATOM 962 N N . VAL A 1 125 ? -13.493 5.593 -5.100 1.00 83.06 125 VAL A N 1
ATOM 963 C CA . VAL A 1 125 ? -14.026 4.828 -6.231 1.00 83.06 125 VAL A CA 1
ATOM 964 C C . VAL A 1 125 ? -15.028 3.802 -5.714 1.00 83.06 125 VAL A C 1
ATOM 966 O O . VAL A 1 125 ? -14.765 3.097 -4.741 1.00 83.06 125 VAL A O 1
ATOM 969 N N . HIS A 1 126 ? -16.184 3.681 -6.364 1.00 88.69 126 HIS A N 1
ATOM 970 C CA . HIS A 1 126 ? -17.165 2.649 -6.027 1.00 88.69 126 HIS A CA 1
ATOM 971 C C . HIS A 1 126 ? -16.718 1.258 -6.492 1.00 88.69 126 HIS A C 1
ATOM 973 O O . HIS A 1 126 ? -16.001 1.118 -7.477 1.00 88.69 126 HIS A O 1
ATOM 979 N N . CYS A 1 127 ? -17.187 0.199 -5.823 1.00 86.25 127 CYS A N 1
ATOM 980 C CA . CYS A 1 127 ? -16.867 -1.174 -6.236 1.00 86.25 127 CYS A CA 1
ATOM 981 C C . CYS A 1 127 ? -17.483 -1.579 -7.582 1.00 86.25 127 CYS A C 1
ATOM 983 O O . CYS A 1 127 ? -16.994 -2.516 -8.204 1.00 86.25 127 CYS A O 1
ATOM 985 N N . VAL A 1 128 ? -18.589 -0.943 -7.982 1.00 86.00 128 VAL A N 1
ATOM 986 C CA . VAL A 1 128 ? -19.378 -1.292 -9.172 1.00 86.00 128 VAL A CA 1
ATOM 987 C C . VAL A 1 128 ? -19.775 -0.007 -9.894 1.00 86.00 128 VAL A C 1
ATOM 989 O O . VAL A 1 128 ? -20.135 0.979 -9.245 1.00 86.00 128 VAL A O 1
ATOM 992 N N . ALA A 1 129 ? -19.725 -0.024 -11.228 1.00 84.31 129 ALA A N 1
ATOM 993 C CA . ALA A 1 129 ? -20.193 1.082 -12.058 1.00 84.31 129 ALA A CA 1
ATOM 994 C C . ALA A 1 129 ? -21.690 1.355 -11.813 1.00 84.31 129 ALA A C 1
ATOM 996 O O . ALA A 1 129 ? -22.488 0.423 -11.744 1.00 84.31 129 ALA A O 1
ATOM 997 N N . GLY A 1 130 ? -22.065 2.628 -11.664 1.00 84.94 130 GLY A N 1
ATOM 998 C CA . GLY A 1 130 ? -23.450 3.043 -11.389 1.00 84.94 130 GLY A CA 1
ATOM 999 C C . GLY A 1 130 ? -23.891 2.928 -9.924 1.00 84.94 130 GLY A C 1
ATOM 1000 O O . GLY A 1 130 ? -25.060 3.135 -9.621 1.00 84.94 130 GLY A O 1
ATOM 1001 N N . CYS A 1 131 ? -22.987 2.597 -8.997 1.00 87.50 131 CYS A N 1
ATOM 1002 C CA . CYS A 1 131 ? -23.283 2.671 -7.568 1.00 87.50 131 CYS A CA 1
ATOM 1003 C C . CYS A 1 131 ? -23.189 4.123 -7.072 1.00 87.50 131 CYS A C 1
ATOM 1005 O O . CYS A 1 131 ? -22.175 4.775 -7.288 1.00 87.50 131 CYS A O 1
ATOM 1007 N N . GLU A 1 132 ? -24.201 4.584 -6.335 1.00 89.06 132 GLU A N 1
ATOM 1008 C CA . GLU A 1 132 ? -24.285 5.952 -5.787 1.00 89.06 132 GLU A CA 1
ATOM 1009 C C . GLU A 1 132 ? -24.345 5.956 -4.245 1.00 89.06 132 GLU A C 1
ATOM 1011 O O . GLU A 1 132 ? -24.922 6.837 -3.611 1.00 89.06 132 GLU A O 1
ATOM 1016 N N . CYS A 1 133 ? -23.794 4.924 -3.596 1.00 87.38 133 CYS A N 1
ATOM 1017 C CA . CYS A 1 133 ? -23.839 4.826 -2.138 1.00 87.38 133 CYS A CA 1
ATOM 1018 C C . CYS A 1 133 ? -23.048 5.947 -1.434 1.00 87.38 133 CYS A C 1
ATOM 1020 O O . CYS A 1 133 ? -21.927 6.268 -1.816 1.00 87.38 133 CYS A O 1
ATOM 1022 N N . GLY A 1 134 ? -23.578 6.467 -0.327 1.00 88.12 134 GLY A N 1
ATOM 1023 C CA . GLY A 1 134 ? -22.885 7.489 0.460 1.00 88.12 134 GLY A CA 1
ATOM 1024 C C . GLY A 1 134 ? -21.642 6.994 1.213 1.00 88.12 134 GLY A C 1
ATOM 1025 O O . GLY A 1 134 ? -21.404 5.789 1.382 1.00 88.12 134 GLY A O 1
ATOM 1026 N N . LEU A 1 135 ? -20.881 7.967 1.718 1.00 88.12 135 LEU A N 1
ATOM 1027 C CA . LEU A 1 135 ? -19.788 7.771 2.668 1.00 88.12 135 LEU A CA 1
ATOM 1028 C C . LEU A 1 135 ? -20.323 7.333 4.039 1.00 88.12 135 LEU A C 1
ATOM 1030 O O . LEU A 1 135 ? -21.352 7.825 4.508 1.00 88.12 135 LEU A O 1
ATOM 1034 N N . ILE A 1 136 ? -19.593 6.440 4.701 1.00 88.12 136 ILE A N 1
ATOM 1035 C CA . ILE A 1 136 ? -19.789 6.084 6.108 1.00 88.12 136 ILE A CA 1
ATOM 1036 C C . ILE A 1 136 ? -18.598 6.588 6.922 1.00 88.12 136 ILE A C 1
ATOM 1038 O O . ILE A 1 136 ? -17.444 6.451 6.508 1.00 88.12 136 ILE A O 1
ATOM 1042 N N . ARG A 1 137 ? -18.895 7.207 8.068 1.00 87.88 137 ARG A N 1
ATOM 1043 C CA . ARG A 1 137 ? -17.897 7.810 8.956 1.00 87.88 137 ARG A CA 1
ATOM 1044 C C . ARG A 1 137 ? -17.731 6.941 10.202 1.00 87.88 137 ARG A C 1
ATOM 1046 O O . ARG A 1 137 ? -18.740 6.485 10.748 1.00 87.88 137 ARG A O 1
ATOM 1053 N N . PRO A 1 138 ? -16.497 6.719 10.673 1.00 87.88 138 PRO A N 1
ATOM 1054 C CA . PRO A 1 138 ? -16.279 6.044 11.939 1.00 87.88 138 PRO A CA 1
ATOM 1055 C C . PRO A 1 138 ? -16.736 6.934 13.109 1.00 87.88 138 PRO A C 1
ATOM 1057 O O . PRO A 1 138 ? -16.704 8.164 13.001 1.00 87.88 138 PRO A O 1
ATOM 1060 N N . PRO A 1 139 ? -17.131 6.353 14.256 1.00 88.94 139 PRO A N 1
ATOM 1061 C CA . PRO A 1 139 ? -17.428 7.129 15.454 1.00 88.94 139 PRO A CA 1
ATOM 1062 C C . PRO A 1 139 ? -16.120 7.689 16.039 1.00 88.94 139 PRO A C 1
ATOM 1064 O O . PRO A 1 139 ? -15.445 7.044 16.844 1.00 88.94 139 PRO A O 1
ATOM 1067 N N . MET A 1 140 ? -15.760 8.899 15.596 1.00 89.56 140 MET A N 1
ATOM 1068 C CA . MET A 1 140 ? -14.476 9.555 15.879 1.00 89.56 140 MET A CA 1
ATOM 1069 C C . MET A 1 140 ? -14.159 9.654 17.372 1.00 89.56 140 MET A C 1
ATOM 1071 O O . MET A 1 140 ? -13.027 9.388 17.763 1.00 89.56 140 MET A O 1
ATOM 1075 N N . GLU A 1 141 ? -15.146 9.978 18.210 1.00 91.62 141 GLU A N 1
ATOM 1076 C CA . GLU A 1 141 ? -14.934 10.126 19.656 1.00 91.62 141 GLU A CA 1
ATOM 1077 C C . GLU A 1 141 ? -14.445 8.819 20.296 1.00 91.62 141 GLU A C 1
ATOM 1079 O O . GLU A 1 141 ? -13.470 8.804 21.047 1.00 91.62 141 GLU A O 1
ATOM 1084 N N . ASN A 1 142 ? -15.048 7.689 19.913 1.00 91.38 142 ASN A N 1
ATOM 1085 C CA . ASN A 1 142 ? -14.643 6.377 20.410 1.00 91.38 142 ASN A CA 1
ATOM 1086 C C . ASN A 1 142 ? -13.232 6.014 19.929 1.00 91.38 142 ASN A C 1
ATOM 1088 O O . ASN A 1 142 ? -12.448 5.463 20.699 1.00 91.38 142 ASN A O 1
ATOM 1092 N N . MET A 1 143 ? -12.883 6.350 18.680 1.00 92.62 143 MET A N 1
ATOM 1093 C CA . MET A 1 143 ? -11.524 6.130 18.170 1.00 92.62 143 MET A CA 1
ATOM 1094 C C . MET A 1 143 ? -10.488 6.937 18.952 1.00 92.62 143 MET A C 1
ATOM 1096 O O . MET A 1 143 ? -9.464 6.390 19.358 1.00 92.62 143 MET A O 1
ATOM 1100 N N . ILE A 1 144 ? -10.770 8.218 19.206 1.00 94.19 144 ILE A N 1
ATOM 1101 C CA . ILE A 1 144 ? -9.896 9.094 19.993 1.00 94.19 144 ILE A CA 1
ATOM 1102 C C . ILE A 1 144 ? -9.720 8.535 21.406 1.00 94.19 144 ILE A C 1
ATOM 1104 O O . ILE A 1 144 ? -8.607 8.549 21.929 1.00 94.19 144 ILE A O 1
ATOM 1108 N N . GLN A 1 145 ? -10.784 8.017 22.021 1.00 95.75 145 GLN A N 1
ATOM 1109 C CA . GLN A 1 145 ? -10.696 7.450 23.362 1.00 95.75 145 GLN A CA 1
ATOM 1110 C C . GLN A 1 145 ? -9.813 6.195 23.416 1.00 95.75 145 GLN A C 1
ATOM 1112 O O . GLN A 1 145 ? -8.993 6.073 24.326 1.00 95.75 145 GLN A O 1
ATOM 1117 N N . VAL A 1 146 ? -9.930 5.288 22.440 1.00 95.31 146 VAL A N 1
ATOM 1118 C CA . VAL A 1 146 ? -9.056 4.103 22.343 1.00 95.31 146 VAL A CA 1
ATOM 1119 C C . VAL A 1 146 ? -7.592 4.519 22.158 1.00 95.31 146 VAL A C 1
ATOM 1121 O O . VAL A 1 146 ? -6.724 4.019 22.873 1.00 95.31 146 VAL A O 1
ATOM 1124 N N . LEU A 1 147 ? -7.328 5.504 21.292 1.00 96.06 147 LEU A N 1
ATOM 1125 C CA . LEU A 1 147 ? -5.981 6.046 21.079 1.00 96.06 147 LEU A CA 1
ATOM 1126 C C . LEU A 1 147 ? -5.404 6.698 22.345 1.00 96.06 147 LEU A C 1
ATOM 1128 O O . LEU A 1 147 ? -4.249 6.455 22.689 1.00 96.06 147 LEU A O 1
ATOM 1132 N N . LYS A 1 148 ? -6.200 7.492 23.077 1.00 96.44 148 LYS A N 1
ATOM 1133 C CA . LYS A 1 148 ? -5.793 8.103 24.360 1.00 96.44 148 LYS A CA 1
ATOM 1134 C C . LYS A 1 148 ? -5.435 7.060 25.417 1.00 96.44 148 LYS A C 1
ATOM 1136 O O . LYS A 1 148 ? -4.581 7.318 26.260 1.00 96.44 148 LYS A O 1
ATOM 1141 N N . ASN A 1 149 ? -6.063 5.890 25.355 1.00 95.12 149 ASN A N 1
ATOM 1142 C CA . ASN A 1 149 ? -5.772 4.766 26.238 1.00 95.12 149 ASN A CA 1
ATOM 1143 C C . ASN A 1 149 ? -4.517 3.974 25.811 1.00 95.12 149 ASN A C 1
ATOM 1145 O O . ASN A 1 149 ? -4.184 2.986 26.463 1.00 95.12 149 ASN A O 1
ATOM 1149 N N . GLY A 1 150 ? -3.820 4.392 24.746 1.00 95.62 150 GLY A N 1
ATOM 1150 C CA . GLY A 1 150 ? -2.590 3.762 24.262 1.00 95.62 150 GLY A CA 1
ATOM 1151 C C . GLY A 1 150 ? -2.810 2.511 23.409 1.00 95.62 150 GLY A C 1
ATOM 1152 O O . GLY A 1 150 ? -1.900 1.694 23.298 1.00 95.62 150 GLY A O 1
ATOM 1153 N N . ASP A 1 151 ? -4.001 2.344 22.832 1.00 96.19 151 ASP A N 1
ATOM 1154 C CA . ASP A 1 151 ? -4.381 1.174 22.034 1.00 96.19 151 ASP A CA 1
ATOM 1155 C C . ASP A 1 151 ? -4.752 1.574 20.593 1.00 96.19 151 ASP A C 1
ATOM 1157 O O . ASP A 1 151 ? -4.878 2.759 20.271 1.00 96.19 151 ASP A O 1
ATOM 1161 N N . ILE A 1 152 ? -4.925 0.593 19.707 1.00 95.69 152 ILE A N 1
ATOM 1162 C CA . ILE A 1 152 ? -5.237 0.807 18.289 1.00 95.69 152 ILE A CA 1
ATOM 1163 C C . ILE A 1 152 ? -6.749 0.615 18.068 1.00 95.69 152 ILE A C 1
ATOM 1165 O O . ILE A 1 152 ? -7.272 -0.456 18.383 1.00 95.69 152 ILE A O 1
ATOM 1169 N N . PRO A 1 153 ? -7.474 1.609 17.518 1.00 93.88 153 PRO A N 1
ATOM 1170 C CA . PRO A 1 153 ? -8.895 1.470 17.226 1.00 93.88 153 PRO A CA 1
ATOM 1171 C C . PRO A 1 153 ? -9.127 0.546 16.028 1.00 93.88 153 PRO A C 1
ATOM 1173 O O . PRO A 1 153 ? -8.601 0.765 14.937 1.00 93.88 153 PRO A O 1
ATOM 1176 N N . VAL A 1 154 ? -9.972 -0.461 16.224 1.00 93.31 154 VAL A N 1
ATOM 1177 C CA . VAL A 1 154 ? -10.426 -1.400 15.195 1.00 93.31 154 VAL A CA 1
ATOM 1178 C C . VAL A 1 154 ? -11.884 -1.111 14.867 1.00 93.31 154 VAL A C 1
ATOM 1180 O O . VAL A 1 154 ? -12.733 -1.068 15.757 1.00 93.31 154 VAL A O 1
ATOM 1183 N N . LEU A 1 155 ? -12.185 -0.931 13.581 1.00 90.12 155 LEU A N 1
ATOM 1184 C CA . LEU A 1 155 ? -13.544 -0.708 13.095 1.00 90.12 155 LEU A CA 1
ATOM 1185 C C . LEU A 1 155 ? -14.219 -2.038 12.757 1.00 90.12 155 LEU A C 1
ATOM 1187 O O . LEU A 1 155 ? -13.693 -2.826 11.973 1.00 90.12 155 LEU A O 1
ATOM 1191 N N . ALA A 1 156 ? -15.411 -2.254 13.304 1.00 87.81 156 ALA A N 1
ATOM 1192 C CA . ALA A 1 156 ? -16.266 -3.390 12.991 1.00 87.81 156 ALA A CA 1
ATOM 1193 C C . ALA A 1 156 ? -17.551 -2.912 12.309 1.00 87.81 156 ALA A C 1
ATOM 1195 O O . ALA A 1 156 ? -18.243 -2.020 12.808 1.00 87.81 156 ALA A O 1
ATOM 1196 N N . LEU A 1 157 ? -17.870 -3.526 11.173 1.00 82.69 157 LEU A N 1
ATOM 1197 C CA . LEU A 1 157 ? -19.136 -3.340 10.471 1.00 82.69 157 LEU A CA 1
ATOM 1198 C C . LEU A 1 157 ? -20.162 -4.329 11.034 1.00 82.69 157 LEU A C 1
ATOM 1200 O O . LEU A 1 157 ? -19.810 -5.461 11.364 1.00 82.69 157 LEU A O 1
ATOM 1204 N N . SER A 1 158 ? -21.409 -3.890 11.197 1.00 71.56 158 SER A N 1
ATOM 1205 C CA . SER A 1 158 ? -22.522 -4.781 11.531 1.00 71.56 158 SER A CA 1
ATOM 1206 C C . SER A 1 158 ? -22.910 -5.641 10.324 1.00 71.56 158 SER A C 1
ATOM 1208 O O . SER A 1 158 ? -22.845 -5.189 9.181 1.00 71.56 158 SER A O 1
ATOM 1210 N N . ASP A 1 159 ? -23.332 -6.877 10.596 1.00 63.59 159 ASP A N 1
ATOM 1211 C CA . ASP A 1 159 ? -23.839 -7.812 9.582 1.00 63.59 159 ASP A CA 1
ATOM 1212 C C . ASP A 1 159 ? -25.269 -7.475 9.119 1.00 63.59 159 ASP A C 1
ATOM 1214 O O . ASP A 1 159 ? -25.758 -8.025 8.137 1.00 63.59 159 ASP A O 1
ATOM 1218 N N . GLU A 1 160 ? -25.947 -6.555 9.807 1.00 58.94 160 GLU A N 1
ATOM 1219 C CA . GLU A 1 160 ? -27.316 -6.155 9.493 1.00 58.94 160 GLU A CA 1
ATOM 1220 C C . GLU A 1 160 ? -27.341 -5.233 8.263 1.00 58.94 160 GLU A C 1
ATOM 1222 O O . GLU A 1 160 ? -26.768 -4.138 8.263 1.00 58.94 160 GLU A O 1
ATOM 1227 N N . GLU A 1 161 ? -28.015 -5.681 7.196 1.00 52.19 161 GLU A N 1
ATOM 1228 C CA . GLU A 1 161 ? -28.003 -5.040 5.874 1.00 52.19 161 GLU A CA 1
ATOM 1229 C C . GLU A 1 161 ? -28.438 -3.563 5.897 1.00 52.19 161 GLU A C 1
ATOM 1231 O O . GLU A 1 161 ? -27.890 -2.761 5.132 1.00 52.19 161 GLU A O 1
ATOM 1236 N N . ASP A 1 162 ? -29.323 -3.177 6.819 1.00 46.34 162 ASP A N 1
ATOM 1237 C CA . ASP A 1 162 ? -29.820 -1.802 6.969 1.00 46.34 162 ASP A CA 1
ATOM 1238 C C . ASP A 1 162 ? -28.948 -0.905 7.864 1.00 46.34 162 ASP A C 1
ATOM 1240 O O . ASP A 1 162 ? -28.985 0.323 7.736 1.00 46.34 162 ASP A O 1
ATOM 1244 N N . ASP A 1 163 ? -28.087 -1.481 8.710 1.00 53.97 163 ASP A N 1
ATOM 1245 C CA . ASP A 1 163 ? -27.290 -0.725 9.686 1.00 53.97 163 ASP A CA 1
ATOM 1246 C C . ASP A 1 163 ? -25.793 -0.701 9.367 1.00 53.97 163 ASP A C 1
ATOM 1248 O O . ASP A 1 163 ? -24.980 -0.314 10.203 1.00 53.97 163 ASP A O 1
ATOM 1252 N N . ALA A 1 164 ? -25.412 -0.994 8.119 1.00 50.69 164 ALA A N 1
ATOM 1253 C CA . ALA A 1 164 ? -24.044 -0.805 7.606 1.00 50.69 164 ALA A CA 1
ATOM 1254 C C . ALA A 1 164 ? -23.531 0.657 7.714 1.00 50.69 164 ALA A C 1
ATOM 1256 O O . ALA A 1 164 ? -22.404 0.968 7.333 1.00 50.69 164 ALA A O 1
ATOM 1257 N N . SER A 1 165 ? -24.379 1.563 8.208 1.00 55.91 165 SER A N 1
ATOM 1258 C CA . SER A 1 165 ? -24.084 2.938 8.609 1.00 55.91 165 SER A CA 1
ATOM 1259 C C . SER A 1 165 ? -23.370 3.025 9.966 1.00 55.91 165 SER A C 1
ATOM 1261 O O . SER A 1 165 ? -22.691 4.017 10.224 1.00 55.91 165 SER A O 1
ATOM 1263 N N . LYS A 1 166 ? -23.538 2.030 10.847 1.00 68.38 166 LYS A N 1
ATOM 1264 C CA . LYS A 1 166 ? -23.008 2.036 12.214 1.00 68.38 166 LYS A CA 1
ATOM 1265 C C . LYS A 1 166 ? -21.756 1.179 12.313 1.00 68.38 166 LYS A C 1
ATOM 1267 O O . LYS A 1 166 ? -21.789 -0.015 12.599 1.00 68.38 166 LYS A O 1
ATOM 1272 N N . MET A 1 167 ? -20.622 1.838 12.119 1.00 84.38 167 MET A N 1
ATOM 1273 C CA . MET A 1 167 ? -19.333 1.296 12.525 1.00 84.38 167 MET A CA 1
ATOM 1274 C C . MET A 1 167 ? -19.245 1.266 14.054 1.00 84.38 167 MET A C 1
ATOM 1276 O O . MET A 1 167 ? -19.529 2.264 14.721 1.00 84.38 167 MET A O 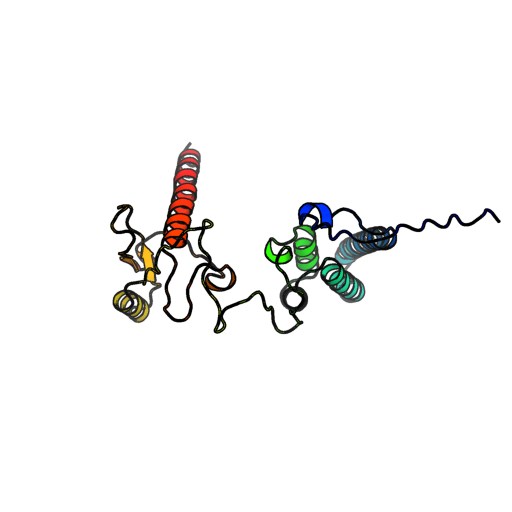1
ATOM 1280 N N . ARG A 1 168 ? -18.816 0.135 14.611 1.00 88.19 168 ARG A N 1
ATOM 1281 C CA . ARG A 1 168 ? -18.413 0.014 16.018 1.00 88.19 168 ARG A CA 1
ATOM 1282 C C . ARG A 1 168 ? -16.897 0.097 16.125 1.00 88.19 168 ARG A C 1
ATOM 1284 O O . ARG A 1 168 ? -16.193 -0.278 15.193 1.00 88.19 168 ARG A O 1
ATOM 1291 N N . VAL A 1 169 ? -16.409 0.592 17.258 1.00 90.75 169 VAL A N 1
ATOM 1292 C CA . VAL A 1 169 ? -14.974 0.693 17.548 1.00 90.75 169 VAL A CA 1
ATOM 1293 C C . VAL A 1 169 ? -14.640 -0.243 18.697 1.00 90.75 169 VAL A C 1
ATOM 1295 O O . VAL A 1 169 ? -15.291 -0.200 19.739 1.00 90.75 169 VAL A O 1
ATOM 1298 N N . TYR A 1 170 ? -13.615 -1.055 18.486 1.00 92.06 170 TYR A N 1
ATOM 1299 C CA . TYR A 1 170 ? -13.014 -1.949 19.467 1.00 92.06 170 TYR A CA 1
ATOM 1300 C C . TYR A 1 170 ? -11.543 -1.586 19.657 1.00 92.06 170 TYR A C 1
ATOM 1302 O O . TYR A 1 170 ? -10.952 -0.918 18.808 1.00 92.06 170 TYR A O 1
ATOM 1310 N N . ALA A 1 171 ? -10.946 -2.021 20.761 1.00 93.75 171 ALA A N 1
ATOM 1311 C CA . ALA A 1 171 ? -9.503 -1.955 20.923 1.00 93.75 171 ALA A CA 1
ATOM 1312 C C . ALA A 1 171 ? -8.855 -3.196 20.289 1.00 93.75 171 ALA A C 1
ATOM 1314 O O . ALA A 1 171 ? -9.411 -4.296 20.359 1.00 93.75 171 ALA A O 1
ATOM 1315 N N . ALA A 1 172 ? -7.687 -3.037 19.670 1.00 93.69 172 ALA A N 1
A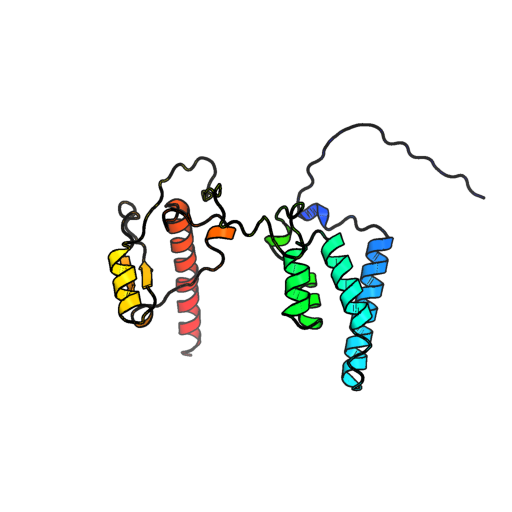TOM 1316 C CA . ALA A 1 172 ? -7.013 -4.124 18.960 1.00 93.69 172 ALA A CA 1
ATOM 1317 C C . ALA A 1 172 ? -6.636 -5.298 19.872 1.00 93.69 172 ALA A C 1
ATOM 1319 O O . ALA A 1 172 ? -6.632 -6.441 19.425 1.00 93.69 172 ALA A O 1
ATOM 1320 N N . LYS A 1 173 ? -6.369 -5.048 21.157 1.00 92.62 173 LYS A N 1
ATOM 1321 C CA . LYS A 1 173 ? -6.119 -6.122 22.133 1.00 92.62 173 LYS A CA 1
ATOM 1322 C C . LYS A 1 173 ? -7.344 -7.009 22.408 1.00 92.62 173 LYS A C 1
ATOM 1324 O O . LYS A 1 173 ? -7.178 -8.134 22.865 1.00 92.62 173 LYS A O 1
ATOM 1329 N N . ASP A 1 174 ? -8.550 -6.497 22.155 1.00 92.81 174 ASP A N 1
ATOM 1330 C CA . ASP A 1 174 ? -9.815 -7.145 22.518 1.00 92.81 174 ASP A CA 1
ATOM 1331 C C . ASP A 1 174 ? -10.445 -7.907 21.336 1.00 92.81 174 ASP A C 1
ATOM 1333 O O . ASP A 1 174 ? -11.487 -8.544 21.495 1.00 92.81 174 ASP A O 1
ATOM 1337 N N . CYS A 1 175 ? -9.860 -7.835 20.133 1.00 88.25 175 CYS A N 1
ATOM 1338 C CA . CYS A 1 175 ? -10.419 -8.480 18.945 1.00 88.25 175 CYS A CA 1
ATOM 1339 C C . CYS A 1 175 ? -9.368 -8.822 17.881 1.00 88.25 175 CYS A C 1
ATOM 1341 O O . CYS A 1 175 ? -8.373 -8.127 17.699 1.00 88.25 175 CYS A O 1
ATOM 1343 N N . SER A 1 176 ? -9.620 -9.883 17.112 1.00 88.25 176 SER A N 1
ATOM 1344 C CA . SER A 1 176 ? -8.859 -10.162 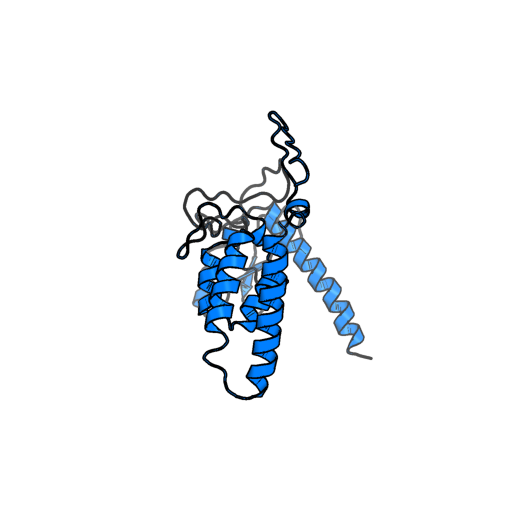15.892 1.00 88.25 176 SER A CA 1
ATOM 1345 C C . SER A 1 176 ? -9.275 -9.203 14.780 1.00 88.25 176 SER A C 1
ATOM 1347 O O . SER A 1 176 ? -10.464 -8.955 14.573 1.00 88.25 176 SER A O 1
ATOM 1349 N N . TYR A 1 177 ? -8.303 -8.694 14.028 1.00 88.44 177 TYR A N 1
ATOM 1350 C CA . TYR A 1 177 ? -8.545 -7.693 12.995 1.00 88.44 177 TYR A CA 1
ATOM 1351 C C . TYR A 1 177 ? -7.699 -7.939 11.746 1.00 88.44 177 TYR A C 1
ATOM 1353 O O . TYR A 1 177 ? -6.695 -8.647 11.771 1.00 88.44 177 TYR A O 1
ATOM 13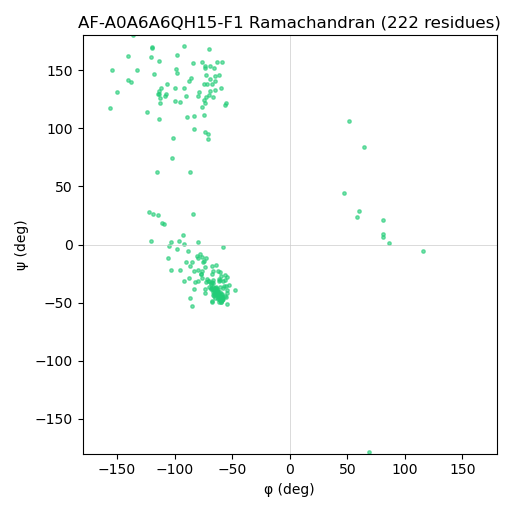61 N N . VAL A 1 178 ? -8.115 -7.316 10.643 1.00 88.12 178 VAL A N 1
ATOM 1362 C CA . VAL A 1 178 ? -7.345 -7.244 9.399 1.00 88.12 178 VAL A CA 1
ATOM 1363 C C . VAL A 1 178 ? -6.929 -5.794 9.194 1.00 88.12 178 VAL A C 1
ATOM 1365 O O . VAL A 1 178 ? -7.771 -4.897 9.207 1.00 88.12 178 VAL A O 1
ATOM 1368 N N . ALA A 1 179 ? -5.632 -5.564 9.005 1.00 89.50 179 ALA A N 1
ATOM 1369 C CA . ALA A 1 179 ? -5.106 -4.256 8.638 1.00 89.50 179 ALA A CA 1
ATOM 1370 C C . ALA A 1 179 ? -5.023 -4.129 7.114 1.00 89.50 179 ALA A C 1
ATOM 1372 O O . ALA A 1 179 ? -4.536 -5.030 6.431 1.00 89.50 179 ALA A O 1
ATOM 1373 N N . ILE A 1 180 ? -5.470 -2.992 6.586 1.00 85.94 180 ILE A N 1
ATOM 1374 C CA . ILE A 1 180 ? -5.418 -2.673 5.158 1.00 85.94 180 ILE A CA 1
ATOM 1375 C C . ILE A 1 180 ? -4.452 -1.506 4.977 1.00 85.94 180 ILE A C 1
ATOM 1377 O O . ILE A 1 180 ? -4.524 -0.512 5.697 1.00 85.94 180 ILE A O 1
ATOM 1381 N N . SER A 1 181 ? -3.540 -1.631 4.017 1.00 81.50 181 SER A N 1
ATOM 1382 C CA . SER A 1 181 ? -2.599 -0.569 3.651 1.00 81.50 181 SER A CA 1
ATOM 1383 C C . SER A 1 181 ? -3.104 0.211 2.433 1.00 81.50 181 SER A C 1
ATOM 1385 O O . SER A 1 181 ? -3.985 -0.260 1.724 1.00 81.50 181 SER A O 1
ATOM 1387 N N . HIS A 1 182 ? -2.550 1.406 2.196 1.00 77.12 182 HIS A N 1
ATOM 1388 C CA . HIS A 1 182 ? -2.808 2.213 0.989 1.00 77.12 182 HIS A CA 1
ATOM 1389 C C . HIS A 1 182 ? -4.277 2.627 0.770 1.00 77.12 182 HIS A C 1
ATOM 1391 O O . HIS A 1 182 ? -4.693 2.875 -0.356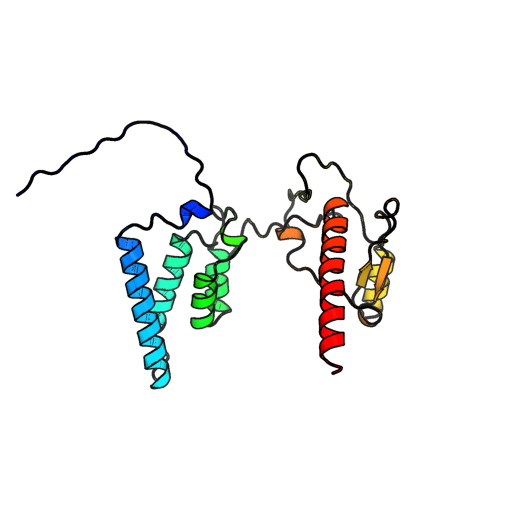 1.00 77.12 182 HIS A O 1
ATOM 1397 N N . VAL A 1 183 ? -5.048 2.771 1.854 1.00 82.00 183 VAL A N 1
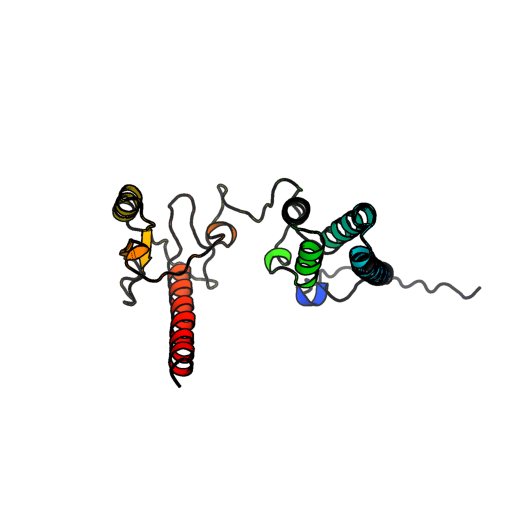ATOM 1398 C CA . VAL A 1 183 ? -6.495 3.064 1.836 1.00 82.00 183 VAL A CA 1
ATOM 1399 C C . VAL A 1 183 ? -6.878 4.216 0.894 1.00 82.00 183 VAL A C 1
ATOM 1401 O O . VAL A 1 183 ? -7.905 4.139 0.225 1.00 82.00 183 VAL A O 1
ATOM 1404 N N . TRP A 1 184 ? -6.073 5.277 0.815 1.00 79.25 184 TRP A N 1
ATOM 1405 C CA . TRP A 1 184 ? -6.338 6.396 -0.097 1.00 79.25 184 TRP A CA 1
ATOM 1406 C C . TRP A 1 184 ? -5.770 6.172 -1.494 1.00 79.25 184 TRP A C 1
ATOM 1408 O O . TRP A 1 184 ? -6.484 6.347 -2.470 1.00 79.25 184 TRP A O 1
ATOM 1418 N N . ALA A 1 185 ? -4.525 5.711 -1.614 1.00 73.44 185 ALA A N 1
ATOM 1419 C CA . ALA A 1 185 ? -3.921 5.483 -2.925 1.00 73.44 185 ALA A CA 1
ATOM 1420 C C . ALA A 1 185 ? -4.709 4.463 -3.773 1.00 73.44 185 ALA A C 1
ATOM 1422 O O . ALA A 1 185 ? -4.701 4.555 -4.997 1.00 73.44 185 ALA A O 1
ATOM 1423 N N . ASP A 1 186 ? -5.422 3.537 -3.128 1.00 76.62 186 ASP A N 1
ATOM 1424 C CA . ASP A 1 186 ? -6.227 2.507 -3.790 1.00 76.62 186 ASP A CA 1
ATOM 1425 C C . ASP A 1 186 ? -7.703 2.913 -3.991 1.00 76.62 186 ASP A C 1
ATOM 1427 O O . ASP A 1 186 ? -8.529 2.089 -4.387 1.00 76.62 186 ASP A O 1
ATOM 1431 N N . GLY A 1 187 ? -8.075 4.170 -3.726 1.00 78.81 187 GLY A N 1
ATOM 1432 C CA . GLY A 1 187 ? -9.436 4.641 -3.999 1.00 78.81 187 GLY A CA 1
ATOM 1433 C C . GLY A 1 187 ? -10.473 4.271 -2.931 1.00 78.81 187 GLY A C 1
ATOM 1434 O O . GLY A 1 187 ? -11.668 4.445 -3.176 1.00 78.81 187 GLY A O 1
ATOM 1435 N N . LEU A 1 188 ? -10.067 3.725 -1.776 1.00 84.31 188 LEU A N 1
ATOM 1436 C CA . LEU A 1 188 ? -11.000 3.160 -0.793 1.00 84.31 188 LEU A CA 1
ATOM 1437 C C . LEU A 1 188 ? -11.572 4.225 0.150 1.00 84.31 188 LEU A C 1
ATOM 1439 O O . LEU A 1 188 ? -12.786 4.311 0.318 1.00 84.31 188 LEU A O 1
ATOM 1443 N N . GLY A 1 189 ? -10.713 5.014 0.796 1.00 81.56 189 GLY A N 1
ATOM 1444 C CA . GLY A 1 189 ? -11.129 6.022 1.784 1.00 81.56 189 GLY A CA 1
ATOM 1445 C C . GLY A 1 189 ? -11.372 7.391 1.163 1.00 81.56 189 GLY A C 1
ATOM 1446 O O . GLY A 1 189 ? -11.007 7.577 0.020 1.00 81.56 189 GLY A O 1
ATOM 1447 N N . ASN A 1 190 ? -11.924 8.345 1.911 1.00 85.00 190 ASN A N 1
ATOM 1448 C CA . ASN A 1 190 ? -11.950 9.785 1.641 1.00 85.00 190 ASN A CA 1
ATOM 1449 C C . ASN A 1 190 ? -11.079 10.473 2.719 1.00 85.00 190 ASN A C 1
ATOM 1451 O O . ASN A 1 190 ? -11.364 10.287 3.908 1.00 85.00 190 ASN A O 1
ATOM 1455 N N . PRO A 1 191 ? -10.019 11.217 2.345 1.00 78.81 191 PRO A N 1
ATOM 1456 C CA . PRO A 1 191 ? -9.077 11.800 3.304 1.00 78.81 191 PRO A CA 1
ATOM 1457 C C . PRO A 1 191 ? -9.615 13.046 4.022 1.00 78.81 191 PRO A C 1
ATOM 1459 O O . PRO A 1 191 ? -9.177 13.331 5.131 1.00 78.81 191 PRO A O 1
ATOM 1462 N N . GLU A 1 192 ? -10.561 13.777 3.429 1.00 82.12 192 GLU A N 1
ATOM 1463 C CA . GLU A 1 192 ? -11.128 14.996 4.026 1.00 82.12 192 GLU A CA 1
ATOM 1464 C C . GLU A 1 192 ? -12.061 14.660 5.194 1.00 82.12 192 GLU A C 1
ATOM 1466 O O . GLU A 1 192 ? -12.055 15.325 6.228 1.00 82.12 192 GLU A O 1
ATOM 1471 N N . GLU A 1 193 ? -12.830 13.584 5.050 1.00 83.06 193 GLU A N 1
ATOM 1472 C CA . GLU A 1 193 ? -13.857 13.184 6.009 1.00 83.06 193 GLU A CA 1
ATOM 1473 C C . GLU A 1 193 ? -13.460 11.981 6.877 1.00 83.06 193 GLU A C 1
ATOM 1475 O O . GLU A 1 193 ? -14.246 11.555 7.725 1.00 83.06 193 GLU A O 1
ATOM 1480 N N . ASN A 1 194 ? -12.265 11.410 6.662 1.00 85.50 194 ASN A N 1
ATOM 1481 C CA . ASN A 1 194 ? -11.827 10.135 7.253 1.00 85.50 194 ASN A CA 1
ATOM 1482 C C . ASN A 1 194 ? -12.895 9.034 7.119 1.00 85.50 194 ASN A C 1
ATOM 1484 O O . ASN A 1 194 ? -13.209 8.309 8.064 1.00 85.50 194 ASN A O 1
ATOM 1488 N N . ALA A 1 195 ? -13.482 8.941 5.927 1.00 87.62 195 ALA A N 1
ATOM 1489 C CA . ALA A 1 195 ? -14.648 8.115 5.637 1.00 87.62 195 ALA A CA 1
ATOM 1490 C C . ALA A 1 195 ? -14.343 7.059 4.565 1.00 87.62 195 ALA A C 1
ATOM 1492 O O . ALA A 1 195 ? -13.318 7.124 3.895 1.00 87.62 195 ALA A O 1
ATOM 1493 N N . ILE A 1 196 ? -15.239 6.095 4.367 1.00 89.31 196 ILE A N 1
ATOM 1494 C CA . ILE A 1 196 ? -15.160 5.095 3.286 1.00 89.31 196 ILE A CA 1
ATOM 1495 C C . ILE A 1 196 ? -16.516 4.981 2.588 1.00 89.31 196 ILE A C 1
ATOM 1497 O O . ILE A 1 196 ? -17.554 5.194 3.213 1.00 89.31 196 ILE A O 1
ATOM 1501 N N . LEU A 1 197 ? -16.549 4.650 1.296 1.00 89.12 197 LEU A N 1
ATOM 1502 C CA . LEU A 1 197 ? -17.814 4.371 0.607 1.00 89.12 197 LEU A CA 1
ATOM 1503 C C . LEU A 1 197 ? -18.452 3.085 1.150 1.00 89.12 197 LEU A C 1
ATOM 1505 O O . LEU A 1 197 ? -17.772 2.071 1.321 1.00 89.12 197 LEU A O 1
ATOM 1509 N N . ARG A 1 198 ? -19.776 3.083 1.359 1.00 88.00 198 ARG A N 1
ATOM 1510 C CA . ARG A 1 198 ? -20.502 1.914 1.902 1.00 88.00 198 ARG A CA 1
ATOM 1511 C C . ARG A 1 198 ? -20.260 0.632 1.098 1.00 88.00 198 ARG A C 1
ATOM 1513 O O . ARG A 1 198 ? -20.124 -0.442 1.681 1.00 88.00 198 ARG A O 1
ATOM 1520 N N . CYS A 1 199 ? -20.195 0.731 -0.230 1.00 87.44 199 CYS A N 1
ATOM 1521 C CA . CYS A 1 199 ? -19.906 -0.417 -1.090 1.00 87.44 199 CYS A CA 1
ATOM 1522 C C . CYS A 1 199 ? -18.513 -1.005 -0.814 1.00 87.44 199 CYS A C 1
ATOM 1524 O O . CYS A 1 199 ? -18.393 -2.222 -0.683 1.00 87.44 199 CYS A O 1
ATOM 1526 N N . GLN A 1 200 ? -17.495 -0.155 -0.635 1.00 89.31 200 GLN A N 1
ATOM 1527 C CA . GLN A 1 200 ? -16.129 -0.575 -0.315 1.00 89.31 200 GLN A CA 1
ATOM 1528 C C . GLN A 1 200 ? -16.060 -1.211 1.071 1.00 89.31 200 GLN A C 1
ATOM 1530 O O . GLN A 1 200 ? -15.486 -2.284 1.227 1.00 89.31 200 GLN A O 1
ATOM 1535 N N . ALA A 1 201 ? -16.727 -0.618 2.060 1.00 87.44 201 ALA A N 1
ATOM 1536 C CA . ALA A 1 201 ? -16.799 -1.175 3.407 1.00 87.44 201 ALA A CA 1
ATOM 1537 C C . ALA A 1 201 ? -17.415 -2.588 3.413 1.00 87.44 201 ALA A C 1
ATOM 1539 O O . ALA A 1 201 ? -16.831 -3.524 3.959 1.00 87.44 201 ALA A O 1
ATOM 1540 N N . ARG A 1 202 ? -18.549 -2.777 2.720 1.00 86.00 202 ARG A N 1
ATOM 1541 C CA . ARG A 1 202 ? -19.196 -4.094 2.569 1.00 86.00 202 ARG A CA 1
ATOM 1542 C C . ARG A 1 202 ? -18.320 -5.094 1.816 1.00 86.00 202 ARG A C 1
ATOM 1544 O O . ARG A 1 202 ? -18.272 -6.264 2.190 1.00 86.00 202 ARG A O 1
ATOM 1551 N N . ARG A 1 203 ? -17.617 -4.651 0.770 1.00 87.50 203 ARG A N 1
ATOM 1552 C CA . ARG A 1 203 ? -16.668 -5.493 0.029 1.00 87.50 203 ARG A CA 1
ATOM 1553 C C . ARG A 1 203 ? -15.544 -5.984 0.944 1.00 87.50 203 ARG A C 1
ATOM 1555 O O . ARG A 1 203 ? -15.260 -7.178 0.955 1.00 87.50 203 ARG A O 1
ATOM 1562 N N . LEU A 1 204 ? -14.934 -5.092 1.724 1.00 87.25 204 LEU A N 1
ATOM 1563 C CA . LEU A 1 204 ? -13.869 -5.440 2.672 1.00 87.25 204 LEU A CA 1
ATOM 1564 C C . LEU A 1 204 ? -14.364 -6.403 3.757 1.00 87.25 204 LEU A C 1
ATOM 1566 O O . LEU A 1 204 ? -13.687 -7.387 4.054 1.00 87.25 204 LEU A O 1
ATOM 1570 N N . HIS A 1 205 ? -15.568 -6.172 4.286 1.00 84.00 205 HIS A N 1
ATOM 1571 C CA . HIS A 1 205 ? -16.210 -7.082 5.239 1.00 84.00 205 HIS A CA 1
ATOM 1572 C C . HIS A 1 205 ? -16.404 -8.486 4.662 1.00 84.00 205 HIS A C 1
ATOM 1574 O O . HIS A 1 205 ? -16.045 -9.476 5.292 1.00 84.00 205 HIS A O 1
ATOM 1580 N N . ARG A 1 206 ? -16.886 -8.582 3.418 1.00 82.88 206 ARG A N 1
ATOM 1581 C CA . ARG A 1 206 ? -17.050 -9.871 2.734 1.00 82.88 206 ARG A CA 1
ATOM 1582 C C . ARG A 1 206 ? -15.715 -10.585 2.513 1.00 82.88 206 ARG A C 1
ATOM 1584 O O . ARG A 1 206 ? -15.638 -11.791 2.715 1.00 82.88 206 ARG A O 1
ATOM 1591 N N . HIS A 1 207 ? -14.658 -9.860 2.137 1.00 81.75 207 HIS A N 1
ATOM 1592 C CA . HIS A 1 207 ? -13.325 -10.458 2.005 1.00 81.75 207 HIS A CA 1
ATOM 1593 C C . HIS A 1 207 ? -12.815 -11.009 3.340 1.00 81.75 207 HIS A C 1
ATOM 1595 O O . HIS A 1 207 ? -12.259 -12.105 3.360 1.00 81.75 207 HIS A O 1
ATOM 1601 N N . ARG A 1 208 ? -13.049 -10.313 4.462 1.00 77.94 208 ARG A N 1
ATOM 1602 C CA . ARG A 1 208 ? -12.706 -10.832 5.796 1.00 77.94 208 ARG A CA 1
ATOM 1603 C C . ARG A 1 208 ?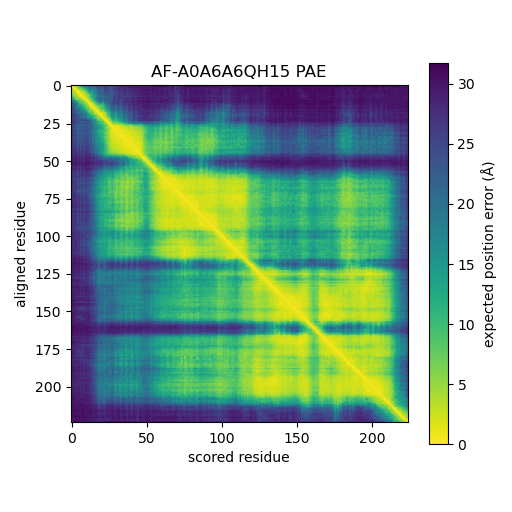 -13.355 -12.195 6.055 1.00 77.94 208 ARG A C 1
ATOM 1605 O O . ARG A 1 208 ? -12.655 -13.078 6.539 1.00 77.94 208 ARG A O 1
ATOM 1612 N N . LEU A 1 209 ? -14.642 -12.371 5.740 1.00 70.44 209 LEU A N 1
ATOM 1613 C CA . LEU A 1 209 ? -15.340 -13.645 5.970 1.00 70.44 209 LEU A CA 1
ATOM 1614 C C . LEU A 1 209 ? -14.628 -14.807 5.266 1.00 70.44 209 LEU A C 1
ATOM 1616 O O . LEU A 1 209 ? -14.327 -15.804 5.912 1.00 70.44 209 LEU A O 1
ATOM 1620 N N . SER A 1 210 ? -14.209 -14.618 4.009 1.00 72.62 210 SER A N 1
ATOM 1621 C CA . SER A 1 210 ? -13.463 -15.654 3.275 1.00 72.62 210 SER A CA 1
ATOM 1622 C C . SER A 1 210 ? -12.117 -16.029 3.915 1.00 72.62 210 SER A C 1
ATOM 1624 O O . SER A 1 210 ? -11.697 -17.180 3.838 1.00 72.62 210 SER A O 1
ATOM 1626 N N . TYR A 1 211 ? -11.445 -15.084 4.586 1.00 66.44 211 TYR A N 1
ATOM 1627 C CA . TYR A 1 211 ? -10.205 -15.368 5.317 1.00 66.44 211 TYR A CA 1
ATOM 1628 C C . TYR A 1 211 ? -10.444 -16.085 6.647 1.00 66.44 211 TYR A C 1
ATOM 1630 O O . TYR A 1 211 ? -9.558 -16.805 7.103 1.00 66.44 211 TYR A O 1
ATOM 1638 N N . MET A 1 212 ? -11.598 -15.875 7.285 1.00 64.38 212 MET A N 1
ATOM 1639 C CA . MET A 1 212 ? -11.913 -16.518 8.562 1.00 64.38 212 MET A CA 1
ATOM 1640 C C . MET A 1 212 ? -12.463 -17.934 8.370 1.00 64.38 212 MET A C 1
ATOM 1642 O O . MET A 1 212 ? -12.031 -18.827 9.089 1.00 64.38 212 MET A O 1
ATOM 1646 N N . GLU A 1 213 ? -13.284 -18.173 7.345 1.00 57.88 213 GLU A N 1
ATOM 1647 C CA . GLU A 1 213 ? -13.771 -19.519 6.997 1.00 57.88 213 GLU A CA 1
ATOM 1648 C C . GLU A 1 213 ? -12.619 -20.459 6.589 1.00 57.88 213 GLU A C 1
ATOM 1650 O O . GLU A 1 213 ? -12.542 -21.591 7.054 1.00 57.88 213 GLU A O 1
ATOM 1655 N N . GLY A 1 214 ? -11.640 -19.973 5.813 1.00 53.03 214 GLY A N 1
ATOM 1656 C CA . GLY A 1 214 ? -10.449 -20.763 5.460 1.00 53.03 214 GLY A CA 1
ATOM 1657 C C . GLY A 1 214 ? -9.447 -20.974 6.609 1.00 53.03 214 GLY A C 1
ATOM 1658 O O . GLY A 1 214 ? -8.519 -21.774 6.480 1.00 53.03 214 GLY A O 1
ATOM 1659 N N . GLY A 1 215 ? -9.601 -20.251 7.723 1.00 48.97 215 GLY A N 1
ATOM 1660 C CA . GLY A 1 215 ? -8.777 -20.407 8.925 1.00 4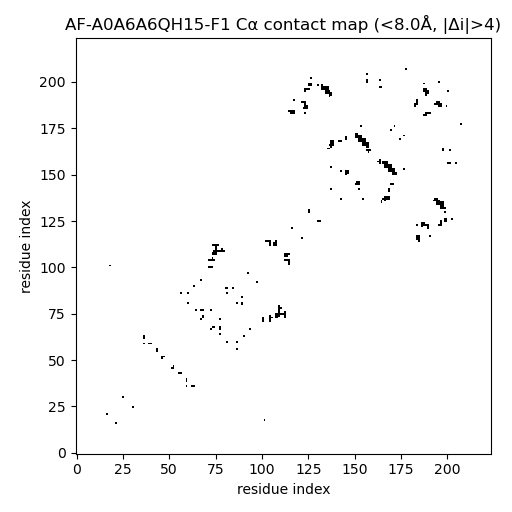8.97 215 GLY A CA 1
ATOM 1661 C C . GLY A 1 215 ? -9.244 -21.550 9.829 1.00 48.97 215 GLY A C 1
ATOM 1662 O O . GLY A 1 215 ? -8.410 -22.215 10.445 1.00 48.97 215 GLY A O 1
ATOM 1663 N N . GLU A 1 216 ? -10.551 -21.823 9.861 1.00 47.41 216 GLU A N 1
ATOM 1664 C CA . GLU A 1 216 ? -11.135 -22.904 10.667 1.00 47.41 216 GLU A CA 1
ATOM 1665 C C . GLU A 1 216 ? -10.733 -24.296 10.138 1.00 47.41 216 GLU A C 1
ATOM 1667 O O . GLU A 1 216 ? -10.423 -25.196 10.926 1.00 47.41 216 GLU A O 1
ATOM 1672 N N . ASP A 1 217 ? -10.585 -24.449 8.817 1.00 41.91 217 ASP A N 1
ATOM 1673 C CA . ASP A 1 217 ? -10.101 -25.691 8.189 1.00 41.91 217 ASP A CA 1
ATOM 1674 C C . ASP A 1 217 ? -8.627 -26.009 8.529 1.00 41.91 217 ASP A C 1
ATOM 1676 O O . ASP A 1 217 ? -8.223 -27.176 8.638 1.00 41.91 217 ASP A O 1
ATOM 1680 N N . LEU A 1 218 ? -7.805 -24.977 8.752 1.00 40.66 218 LEU A N 1
ATOM 1681 C CA . LEU A 1 218 ? -6.386 -25.122 9.106 1.00 40.66 218 LEU A CA 1
ATOM 1682 C C . LEU A 1 218 ? -6.157 -25.365 10.605 1.00 40.66 218 LEU A C 1
ATOM 1684 O O . LEU A 1 218 ? -5.120 -25.921 10.982 1.00 40.66 218 LEU A O 1
ATOM 1688 N N . GLU A 1 219 ? -7.096 -24.975 11.470 1.00 40.09 219 GLU A N 1
ATOM 1689 C CA . GLU A 1 219 ? -7.049 -25.332 12.893 1.00 40.09 219 GLU A CA 1
ATOM 1690 C C . GLU A 1 219 ? -7.549 -26.760 13.150 1.00 40.09 219 GLU A C 1
ATOM 1692 O O . GLU A 1 219 ? -7.005 -27.436 14.030 1.00 40.09 219 GLU A O 1
ATOM 1697 N N . HIS A 1 220 ? -8.494 -27.273 12.351 1.00 37.84 220 HIS A N 1
ATOM 1698 C CA . HIS A 1 220 ? -8.939 -28.668 12.463 1.00 37.84 220 HIS A CA 1
ATOM 1699 C C . HIS A 1 220 ? -7.848 -29.672 12.045 1.00 37.84 220 HIS A C 1
ATOM 1701 O O . HIS A 1 220 ? -7.709 -30.734 12.649 1.00 37.84 220 HIS A O 1
ATOM 1707 N N . THR A 1 221 ? -6.997 -29.312 11.080 1.00 38.53 221 THR A N 1
ATOM 1708 C CA . THR A 1 221 ? -5.876 -30.155 10.619 1.00 38.53 221 THR A CA 1
ATOM 1709 C C . THR A 1 221 ? -4.629 -30.108 11.510 1.00 38.53 221 THR A C 1
ATOM 1711 O O . THR A 1 221 ? -3.749 -30.948 11.351 1.00 38.53 221 THR A O 1
ATOM 1714 N N . ARG A 1 222 ? -4.541 -29.193 12.489 1.00 36.44 222 ARG A N 1
ATOM 1715 C CA . ARG A 1 222 ? -3.449 -29.173 13.493 1.00 36.44 222 ARG A CA 1
ATOM 1716 C C . ARG A 1 222 ? -3.757 -29.947 14.778 1.00 36.44 222 ARG A C 1
ATOM 1718 O O . ARG A 1 222 ? -2.925 -29.958 15.684 1.00 36.44 222 ARG A O 1
ATOM 1725 N N . ARG A 1 223 ? -4.937 -30.565 14.885 1.00 38.62 223 ARG A N 1
ATOM 1726 C CA . ARG A 1 223 ? -5.363 -31.361 16.053 1.00 38.62 223 ARG A CA 1
ATOM 1727 C C . ARG A 1 223 ? -5.558 -32.852 15.749 1.00 38.62 223 ARG A C 1
ATOM 1729 O O . ARG A 1 223 ? -6.303 -33.512 16.471 1.00 38.62 223 ARG A O 1
ATOM 1736 N N . ILE A 1 224 ? -4.885 -33.380 14.724 1.00 37.06 224 ILE A N 1
ATOM 1737 C CA . ILE A 1 224 ? -4.809 -34.823 14.440 1.00 37.06 224 ILE A CA 1
ATOM 1738 C C . ILE A 1 224 ? -3.350 -35.264 14.478 1.00 37.06 224 ILE A C 1
ATOM 1740 O O . ILE A 1 224 ? -2.520 -34.567 13.853 1.00 37.06 224 ILE A O 1
#

Solvent-accessible surface area (backbone atoms only — not comparable to full-atom values): 13808 Å² total; per-residue (Å²): 137,83,83,83,82,85,79,86,80,80,82,92,74,92,75,86,72,55,80,79,63,74,75,72,77,70,52,74,67,56,52,52,49,53,51,53,51,52,51,51,50,52,52,44,60,59,40,53,76,70,74,66,66,79,72,65,49,60,64,51,51,56,50,51,54,53,49,42,51,74,70,52,37,42,42,19,58,56,49,48,38,67,78,75,42,57,70,70,56,44,53,49,46,62,75,71,54,54,84,68,51,79,49,85,40,88,84,29,36,64,89,44,51,72,60,63,42,83,55,96,88,71,69,55,56,66,82,49,93,90,62,83,68,59,72,34,54,62,57,58,68,59,38,53,51,33,43,75,72,75,43,51,60,38,80,42,75,50,89,48,86,89,43,60,65,50,48,43,74,43,47,47,93,80,49,92,82,84,88,81,78,59,46,44,47,72,25,45,31,37,85,91,70,65,21,33,35,44,56,44,53,52,51,53,54,53,54,49,50,60,58,52,62,62,45,56,62,58,55,62,65,71,76,112